Protein AF-N6SZI8-F1 (afdb_monomer_lite)

Radius of gyration: 29.73 Å; chains: 1; bounding box: 64×75×63 Å

InterPro domains:
  IPR006164 Ku70/Ku80, DNA-binding domain [PF02735] (6-134)
  IPR006164 Ku70/Ku80, DNA-binding domain [SM00559] (7-151)
  IPR016194 SPOC-like, C-terminal domain superfamily [G3DSA:2.40.290.10] (1-140)
  IPR016194 SPOC-like, C-terminal domain superfamily [SSF100939] (6-133)

Structure (mmCIF, N/CA/C/O backbone):
data_AF-N6SZI8-F1
#
_entry.id   AF-N6SZI8-F1
#
loop_
_atom_site.group_PDB
_atom_site.id
_atom_site.type_symbol
_atom_site.label_atom_id
_atom_site.label_alt_id
_atom_site.label_comp_id
_atom_site.label_asym_id
_atom_site.label_entity_id
_atom_site.label_seq_id
_atom_site.pdbx_PDB_ins_code
_atom_site.Cartn_x
_atom_site.Cartn_y
_atom_site.Cartn_z
_atom_site.occupancy
_atom_site.B_iso_or_equiv
_atom_site.auth_seq_id
_atom_site.auth_comp_id
_atom_site.auth_asym_id
_atom_site.auth_atom_id
_atom_site.pdbx_PDB_model_num
ATOM 1 N N . ALA A 1 1 ? 43.130 -35.823 0.188 1.00 40.69 1 ALA A N 1
ATOM 2 C CA . ALA A 1 1 ? 43.818 -34.523 0.211 1.00 40.69 1 ALA A CA 1
ATOM 3 C C . ALA A 1 1 ? 42.790 -33.512 -0.248 1.00 40.69 1 ALA A C 1
ATOM 5 O O . ALA A 1 1 ? 42.352 -33.612 -1.385 1.00 40.69 1 ALA A O 1
ATOM 6 N N . PHE A 1 2 ? 42.295 -32.680 0.663 1.00 48.78 2 PHE A N 1
ATOM 7 C CA . PHE A 1 2 ? 41.480 -31.533 0.281 1.00 48.78 2 PHE A CA 1
ATOM 8 C C . PHE A 1 2 ? 42.481 -30.527 -0.272 1.00 48.78 2 PHE A C 1
ATOM 10 O O . PHE A 1 2 ? 43.336 -30.057 0.473 1.00 48.78 2 PHE A O 1
ATOM 17 N N . GLU A 1 3 ? 42.506 -30.363 -1.591 1.00 54.78 3 GLU A N 1
ATOM 18 C CA . GLU A 1 3 ? 43.287 -29.293 -2.197 1.00 54.78 3 GLU A CA 1
ATOM 19 C C . GLU A 1 3 ? 42.707 -27.980 -1.677 1.00 54.78 3 GLU A C 1
ATOM 21 O O . GLU A 1 3 ? 41.507 -27.743 -1.801 1.00 54.78 3 GLU A O 1
ATOM 26 N N . ASP A 1 4 ? 43.551 -27.176 -1.032 1.00 58.38 4 ASP A N 1
ATOM 27 C CA . ASP A 1 4 ? 43.212 -25.819 -0.632 1.00 58.38 4 ASP A CA 1
ATOM 28 C C . ASP A 1 4 ? 42.814 -25.053 -1.904 1.00 58.38 4 ASP A C 1
ATOM 30 O O . ASP A 1 4 ? 43.668 -24.720 -2.733 1.00 58.38 4 ASP A O 1
ATOM 34 N N . GLU A 1 5 ? 41.510 -24.842 -2.103 1.00 66.62 5 GLU A N 1
ATOM 35 C CA . GLU A 1 5 ? 40.977 -24.043 -3.202 1.00 66.62 5 GLU A CA 1
ATOM 36 C C . GLU A 1 5 ? 41.552 -22.629 -3.082 1.00 66.62 5 GLU A C 1
ATOM 38 O O . GLU A 1 5 ? 41.170 -21.839 -2.223 1.00 66.62 5 GLU A O 1
ATOM 43 N N . GLN A 1 6 ? 42.547 -22.325 -3.914 1.00 72.50 6 GLN A N 1
ATOM 44 C CA . GLN A 1 6 ? 43.133 -20.995 -3.973 1.00 72.50 6 GLN A CA 1
ATOM 45 C C . GLN A 1 6 ? 42.134 -20.041 -4.623 1.00 72.50 6 GLN A C 1
ATOM 47 O O . GLN A 1 6 ? 41.737 -20.250 -5.774 1.00 72.50 6 GLN A O 1
ATOM 52 N N . ASP A 1 7 ? 41.792 -18.967 -3.914 1.00 76.19 7 ASP A N 1
ATOM 53 C CA . ASP A 1 7 ? 41.008 -17.861 -4.453 1.00 76.19 7 ASP A CA 1
ATOM 54 C C . ASP A 1 7 ? 41.691 -17.302 -5.713 1.00 76.19 7 ASP A C 1
ATOM 56 O O . ASP A 1 7 ? 42.761 -16.687 -5.659 1.00 76.19 7 ASP A O 1
ATOM 60 N N . LYS A 1 8 ? 41.081 -17.533 -6.881 1.00 83.25 8 LYS A N 1
ATOM 61 C CA . LYS A 1 8 ? 41.535 -16.976 -8.161 1.00 83.25 8 LYS A CA 1
ATOM 62 C C . LYS A 1 8 ? 40.822 -15.658 -8.426 1.00 83.25 8 LYS A C 1
ATOM 64 O O . LYS A 1 8 ? 39.596 -15.598 -8.425 1.00 83.25 8 LYS A O 1
ATOM 69 N N . ILE A 1 9 ? 41.595 -14.612 -8.711 1.00 83.75 9 ILE A N 1
ATOM 70 C CA . ILE A 1 9 ? 41.058 -13.322 -9.155 1.00 83.75 9 ILE A CA 1
ATOM 71 C C . ILE A 1 9 ? 40.565 -13.485 -10.597 1.00 83.75 9 ILE A C 1
ATOM 73 O O . ILE A 1 9 ? 41.354 -13.793 -11.490 1.00 83.75 9 ILE A O 1
ATOM 77 N N . ILE A 1 10 ? 39.263 -13.292 -10.805 1.00 85.69 10 ILE A N 1
ATOM 78 C CA . ILE A 1 10 ? 38.598 -13.342 -12.113 1.00 85.69 10 ILE A CA 1
ATOM 79 C C . ILE A 1 10 ? 38.351 -11.901 -12.577 1.00 85.69 10 ILE A C 1
ATOM 81 O O . ILE A 1 10 ? 37.922 -11.065 -11.779 1.00 85.69 10 ILE A O 1
ATOM 85 N N . ASP A 1 11 ? 38.629 -11.600 -13.848 1.00 87.19 11 ASP A N 1
ATOM 86 C CA . ASP A 1 11 ? 38.343 -10.285 -14.428 1.00 87.19 11 ASP A CA 1
ATOM 87 C C . ASP A 1 11 ? 36.831 -10.100 -14.634 1.00 87.19 11 ASP A C 1
ATOM 89 O O . ASP A 1 11 ? 36.107 -11.025 -14.997 1.00 87.19 11 ASP A O 1
ATOM 93 N N . SER A 1 12 ? 36.356 -8.873 -14.443 1.00 82.31 12 SER A N 1
ATOM 94 C CA . SER A 1 12 ? 34.968 -8.460 -14.658 1.00 82.31 12 SER A CA 1
ATOM 95 C C . SER A 1 12 ? 34.431 -8.819 -16.050 1.00 82.31 12 SER A C 1
ATOM 97 O O . SER A 1 12 ? 33.253 -9.144 -16.182 1.00 82.31 12 SER A O 1
ATOM 99 N N . VAL A 1 13 ? 35.285 -8.824 -17.079 1.00 85.88 13 VAL A N 1
ATOM 100 C CA . VAL A 1 13 ? 34.912 -9.158 -18.466 1.00 85.88 13 VAL A CA 1
ATOM 101 C C . VAL A 1 13 ? 34.598 -10.647 -18.642 1.00 85.88 13 VAL A C 1
ATOM 103 O O . VAL A 1 13 ? 33.773 -11.005 -19.482 1.00 85.88 13 VAL A O 1
ATOM 106 N N . ASP A 1 14 ? 35.201 -11.506 -17.819 1.00 84.88 14 ASP A N 1
ATOM 107 C CA . ASP A 1 14 ? 34.981 -12.956 -17.839 1.00 84.88 14 ASP A CA 1
ATOM 108 C C . ASP A 1 14 ? 33.775 -13.374 -16.981 1.00 84.88 14 ASP A C 1
ATOM 110 O O . ASP A 1 14 ? 33.413 -14.554 -16.921 1.00 84.88 14 ASP A O 1
ATOM 114 N N . THR A 1 15 ? 33.124 -12.414 -16.315 1.00 85.12 15 THR A N 1
ATOM 115 C CA . THR A 1 15 ? 31.924 -12.678 -15.521 1.00 85.12 15 THR A CA 1
ATOM 116 C C . THR A 1 15 ? 30.681 -12.776 -16.398 1.00 85.12 15 THR A C 1
ATOM 118 O O . THR A 1 15 ? 30.523 -12.093 -17.411 1.00 85.12 15 THR A O 1
ATOM 121 N N . VAL A 1 16 ? 29.771 -13.667 -16.006 1.00 85.81 16 VAL A N 1
ATOM 122 C CA . VAL A 1 16 ? 28.534 -13.935 -16.735 1.00 85.81 16 VAL A CA 1
ATOM 123 C C . VAL A 1 16 ? 27.349 -13.815 -15.786 1.00 85.81 16 VAL A C 1
ATOM 125 O O . VAL A 1 16 ? 27.303 -14.485 -14.756 1.00 85.81 16 VAL A O 1
ATOM 128 N N . SER A 1 17 ? 26.357 -13.014 -16.171 1.00 85.12 17 SER A N 1
ATOM 129 C CA . SER A 1 17 ? 25.104 -12.862 -15.429 1.00 85.12 17 SER A CA 1
ATOM 130 C C . SER A 1 17 ? 24.164 -14.055 -15.627 1.00 85.12 17 SER A C 1
ATOM 132 O O . SER A 1 17 ? 24.046 -14.620 -16.721 1.00 85.12 17 SER A O 1
ATOM 134 N N . GLY A 1 18 ? 23.449 -14.433 -14.570 1.00 86.94 18 GLY A N 1
ATOM 135 C CA . GLY A 1 18 ? 22.468 -15.511 -14.616 1.00 86.94 18 GLY A CA 1
ATOM 136 C C . GLY A 1 18 ? 21.576 -15.570 -13.382 1.00 86.94 18 GLY A C 1
ATOM 137 O O . GLY A 1 18 ? 21.794 -14.858 -12.405 1.00 86.94 18 GLY A O 1
ATOM 138 N N . LEU A 1 19 ? 20.559 -16.426 -13.442 1.00 87.31 19 LEU A N 1
ATOM 139 C CA . LEU A 1 19 ? 19.638 -16.702 -12.339 1.00 87.31 19 LEU A CA 1
ATOM 140 C C . LEU A 1 19 ? 19.838 -18.136 -11.853 1.00 87.31 19 LEU A C 1
ATOM 142 O O . LEU A 1 19 ? 19.983 -19.060 -12.656 1.00 87.31 19 LEU A O 1
ATOM 146 N N . ILE A 1 20 ? 19.790 -18.330 -10.536 1.00 89.50 20 ILE A N 1
ATOM 147 C CA . ILE A 1 20 ? 19.721 -19.665 -9.944 1.00 89.50 20 ILE A CA 1
ATOM 148 C C . ILE A 1 20 ? 18.251 -20.054 -9.850 1.00 89.50 20 ILE A C 1
ATOM 150 O O . ILE A 1 20 ? 17.457 -19.371 -9.207 1.00 89.50 20 ILE A O 1
ATOM 154 N N . LYS A 1 21 ? 17.885 -21.169 -10.482 1.00 87.62 21 LYS A N 1
ATOM 155 C CA . LYS A 1 21 ? 16.535 -21.725 -10.405 1.00 87.62 21 LYS A CA 1
ATOM 156 C C . LYS A 1 21 ? 16.617 -23.223 -10.137 1.00 87.62 21 LYS A C 1
ATOM 158 O O . LYS A 1 21 ? 17.230 -23.955 -10.909 1.00 87.62 21 LYS A O 1
ATOM 163 N N . HIS A 1 22 ? 16.008 -23.672 -9.038 1.00 89.00 22 HIS A N 1
ATOM 164 C CA . HIS A 1 22 ? 16.008 -25.080 -8.604 1.00 89.00 22 HIS A CA 1
ATOM 165 C C . HIS A 1 22 ? 17.413 -25.719 -8.584 1.00 89.00 22 HIS A C 1
ATOM 167 O O . HIS A 1 22 ? 17.618 -26.806 -9.117 1.00 89.00 22 HIS A O 1
ATOM 173 N N . GLY A 1 23 ? 18.403 -25.011 -8.029 1.00 89.81 23 GLY A N 1
ATOM 174 C CA . GLY A 1 23 ? 19.780 -25.509 -7.910 1.00 89.81 23 GLY A CA 1
ATOM 175 C C . GLY A 1 23 ? 20.592 -25.522 -9.211 1.00 89.81 23 GLY A C 1
ATOM 176 O O . GLY A 1 23 ? 21.726 -25.989 -9.208 1.00 89.81 23 GLY A O 1
ATOM 177 N N . LYS A 1 24 ? 20.053 -25.002 -10.322 1.00 92.69 24 LYS A N 1
ATOM 178 C CA . LYS A 1 24 ? 20.774 -24.868 -11.597 1.00 92.69 24 LYS A CA 1
ATOM 179 C C . LYS A 1 24 ? 21.014 -23.402 -11.933 1.00 92.69 24 LYS A C 1
ATOM 181 O O . LYS A 1 24 ? 20.113 -22.574 -11.792 1.00 92.69 24 LYS A O 1
ATOM 186 N N . PHE A 1 25 ? 22.219 -23.097 -12.409 1.00 90.25 25 PHE A N 1
ATOM 187 C CA . PHE A 1 25 ? 22.568 -21.774 -12.920 1.00 90.25 25 PHE A CA 1
ATOM 188 C C . PHE A 1 25 ? 22.136 -21.640 -14.383 1.00 90.25 25 PHE A C 1
ATOM 190 O O . PHE A 1 25 ? 22.530 -22.438 -15.234 1.00 90.25 25 PHE A O 1
ATOM 197 N N . ILE A 1 26 ? 21.322 -20.626 -14.673 1.00 88.56 26 ILE A N 1
ATOM 198 C CA . ILE A 1 26 ? 20.842 -20.308 -16.018 1.00 88.56 26 ILE A CA 1
ATOM 199 C C . ILE A 1 26 ? 21.481 -18.991 -16.445 1.00 88.56 26 ILE A C 1
ATOM 201 O O . ILE A 1 26 ? 21.176 -17.938 -15.884 1.00 88.56 26 ILE A O 1
ATOM 205 N N . LYS A 1 27 ? 22.349 -19.049 -17.459 1.00 87.38 27 LYS A N 1
ATOM 206 C CA . LYS A 1 27 ? 22.972 -17.869 -18.069 1.00 87.38 27 LYS A CA 1
ATOM 207 C C . LYS A 1 27 ? 21.917 -16.989 -18.742 1.00 87.38 27 LYS A C 1
ATOM 209 O O . LYS A 1 27 ? 21.078 -17.486 -19.492 1.00 87.38 27 LYS A O 1
ATOM 214 N N . ILE A 1 28 ? 22.004 -15.680 -18.522 1.00 84.38 28 ILE A N 1
ATOM 215 C CA . ILE A 1 28 ? 21.149 -14.677 -19.162 1.00 84.38 28 ILE A CA 1
ATOM 216 C C . ILE A 1 28 ? 22.041 -13.777 -20.007 1.00 84.38 28 ILE A C 1
ATOM 218 O O . ILE A 1 28 ? 22.886 -13.056 -19.496 1.00 84.38 28 ILE A O 1
ATOM 222 N N . GLU A 1 29 ? 21.862 -13.846 -21.323 1.00 76.56 29 GLU A N 1
ATOM 223 C CA . GLU A 1 29 ? 22.713 -13.141 -22.291 1.00 76.56 29 GLU A CA 1
ATOM 224 C C . GLU A 1 29 ? 22.388 -11.644 -22.421 1.00 76.56 29 GLU A C 1
ATOM 226 O O . GLU A 1 29 ? 23.152 -10.903 -23.031 1.00 76.56 29 GLU A O 1
ATOM 231 N N . SER A 1 30 ? 21.243 -11.190 -21.900 1.00 70.25 30 SER A N 1
ATOM 232 C CA . SER A 1 30 ? 20.812 -9.793 -22.012 1.00 70.25 30 SER A CA 1
ATOM 233 C C . SER A 1 30 ? 19.844 -9.395 -20.900 1.00 70.25 30 SER A C 1
ATOM 235 O O . SER A 1 30 ? 18.840 -10.084 -20.696 1.00 70.25 30 SER A O 1
ATOM 237 N N . ASP A 1 31 ? 20.060 -8.224 -20.306 1.00 65.12 31 ASP A N 1
ATOM 238 C CA . ASP A 1 31 ? 19.300 -7.696 -19.161 1.00 65.12 31 ASP A CA 1
ATOM 239 C C . ASP A 1 31 ? 17.841 -7.288 -19.472 1.00 65.12 31 ASP A C 1
ATOM 241 O O . ASP A 1 31 ? 17.098 -6.884 -18.581 1.00 65.12 31 ASP A O 1
ATOM 245 N N . GLY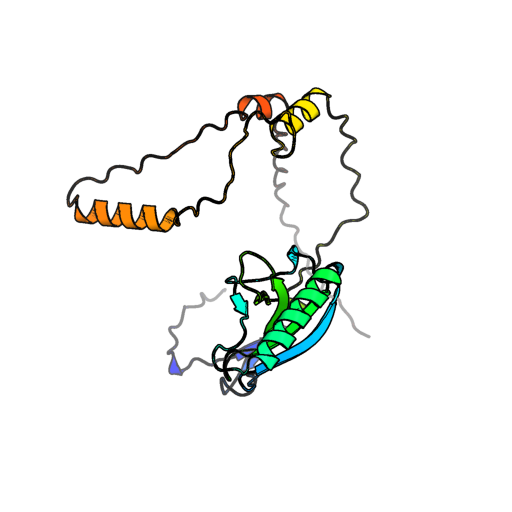 A 1 32 ? 17.391 -7.391 -20.730 1.00 61.97 32 GLY A N 1
ATOM 246 C CA . GLY A 1 32 ? 16.103 -6.835 -21.174 1.00 61.97 32 GLY A CA 1
ATOM 247 C C . GLY A 1 32 ? 14.992 -7.830 -21.527 1.00 61.97 32 GLY A C 1
ATOM 248 O O . GLY A 1 32 ? 13.835 -7.428 -21.595 1.00 61.97 32 GLY A O 1
ATOM 249 N N . ARG A 1 33 ? 15.288 -9.118 -21.767 1.00 63.91 33 ARG A N 1
ATOM 250 C CA . ARG A 1 33 ? 14.301 -10.050 -22.374 1.00 63.91 33 ARG A CA 1
ATOM 251 C C . ARG A 1 33 ? 13.151 -10.456 -21.447 1.00 63.91 33 ARG A C 1
ATOM 253 O O . ARG A 1 33 ? 12.110 -10.876 -21.938 1.00 63.91 33 ARG A O 1
ATOM 260 N N . PHE A 1 34 ? 13.332 -10.321 -20.134 1.00 67.06 34 PHE A N 1
ATOM 261 C CA . PHE A 1 34 ? 12.340 -10.709 -19.123 1.00 67.06 34 PHE A CA 1
ATOM 262 C C . PHE A 1 34 ? 11.769 -9.518 -18.346 1.00 67.06 34 PHE A C 1
ATOM 264 O O . PHE A 1 34 ? 11.014 -9.709 -17.395 1.00 67.06 34 PHE A O 1
ATOM 271 N N . LYS A 1 35 ? 12.122 -8.283 -18.725 1.00 70.31 35 LYS A N 1
ATOM 272 C CA . LYS A 1 35 ? 11.613 -7.093 -18.047 1.00 70.31 35 LYS A CA 1
ATOM 273 C C . LYS A 1 35 ? 10.160 -6.866 -18.457 1.00 70.31 35 LYS A C 1
ATOM 275 O O . LYS A 1 35 ? 9.851 -6.742 -19.641 1.00 70.31 35 LYS A O 1
ATOM 280 N N . ILE A 1 36 ? 9.266 -6.792 -17.476 1.00 70.06 36 ILE A N 1
ATOM 281 C CA . ILE A 1 36 ? 7.875 -6.408 -17.710 1.00 70.06 36 ILE A CA 1
ATOM 282 C C . ILE A 1 36 ? 7.866 -4.898 -17.958 1.00 70.06 36 ILE A C 1
ATOM 284 O O . ILE A 1 36 ? 7.987 -4.108 -17.028 1.00 70.06 36 ILE A O 1
ATOM 288 N N . VAL A 1 37 ? 7.754 -4.504 -19.225 1.00 70.06 37 VAL A N 1
ATOM 289 C CA . VAL A 1 37 ? 7.662 -3.101 -19.648 1.00 70.06 37 VAL A CA 1
ATOM 290 C C . VAL A 1 37 ? 6.206 -2.800 -19.980 1.00 70.06 37 VAL A C 1
ATOM 292 O O . VAL A 1 37 ? 5.551 -3.548 -20.706 1.00 70.06 37 VAL A O 1
ATOM 295 N N . GLY A 1 38 ? 5.681 -1.699 -19.452 1.00 72.25 38 GLY A N 1
ATOM 296 C CA . GLY A 1 38 ? 4.336 -1.226 -19.769 1.00 72.25 38 GLY A CA 1
ATOM 297 C C . GLY A 1 38 ? 4.290 0.295 -19.758 1.00 72.25 38 GLY A C 1
ATOM 298 O O . GLY A 1 38 ? 5.051 0.897 -19.014 1.00 72.25 38 GLY A O 1
ATOM 299 N N . PRO A 1 39 ? 3.436 0.950 -20.561 1.00 83.94 39 PRO A N 1
ATOM 300 C CA . PRO A 1 39 ? 3.359 2.408 -20.569 1.00 83.94 39 PRO A CA 1
ATOM 301 C C . PRO A 1 39 ? 2.989 2.948 -19.182 1.00 83.94 39 PRO A C 1
ATOM 303 O O . PRO A 1 39 ? 2.303 2.275 -18.409 1.00 83.94 39 PRO A O 1
ATOM 306 N N . ARG A 1 40 ? 3.401 4.189 -18.884 1.00 89.31 40 ARG A N 1
ATOM 307 C CA . ARG A 1 40 ? 2.936 4.907 -17.689 1.00 89.31 40 ARG A CA 1
ATOM 308 C C . ARG A 1 40 ? 1.410 4.908 -17.688 1.00 89.31 40 ARG A C 1
ATOM 310 O O . ARG A 1 40 ? 0.787 5.404 -18.624 1.00 89.31 40 ARG A O 1
ATOM 317 N N . SER A 1 41 ? 0.816 4.348 -16.643 1.00 89.94 41 SER A N 1
ATOM 318 C CA . SER A 1 41 ? -0.628 4.150 -16.575 1.00 89.94 41 SER A CA 1
ATOM 319 C C . SER A 1 41 ? -1.123 4.222 -15.143 1.00 89.94 41 SER A C 1
ATOM 321 O O . SER A 1 41 ? -0.458 3.737 -14.225 1.00 89.94 41 SER A O 1
ATOM 323 N N . PHE A 1 42 ? -2.323 4.762 -14.974 1.00 92.00 42 PHE A N 1
ATOM 324 C CA . PHE A 1 42 ? -3.058 4.732 -13.721 1.00 92.00 42 PHE A CA 1
ATOM 325 C C . PHE A 1 42 ? -4.471 4.230 -14.014 1.00 92.00 42 PHE A C 1
ATOM 327 O O . PHE A 1 42 ? -5.306 4.974 -14.518 1.00 92.00 42 PHE A O 1
ATOM 334 N N . GLN A 1 43 ? -4.700 2.936 -13.799 1.00 93.56 43 GLN A N 1
ATOM 335 C CA . GLN A 1 43 ? -5.922 2.259 -14.224 1.00 93.56 43 GLN A CA 1
ATOM 336 C C . GLN A 1 43 ? -6.697 1.742 -13.018 1.00 93.56 43 GLN A C 1
ATOM 338 O O . GLN A 1 43 ? -6.150 1.003 -12.205 1.00 93.56 43 GLN A O 1
ATOM 343 N N . VAL A 1 44 ? -7.985 2.070 -12.942 1.00 95.25 44 VAL A N 1
ATOM 344 C CA . VAL A 1 44 ? -8.909 1.459 -11.983 1.00 95.25 44 VAL A CA 1
ATOM 345 C C . VAL A 1 44 ? -9.239 0.038 -12.438 1.00 95.25 44 VAL A C 1
ATOM 347 O O . VAL A 1 44 ? -9.647 -0.170 -13.579 1.00 95.25 44 VAL A O 1
ATOM 350 N N . LEU A 1 45 ? -9.042 -0.935 -11.552 1.00 95.56 45 LEU A N 1
ATOM 351 C CA . LEU A 1 45 ? -9.372 -2.342 -11.788 1.00 95.56 45 LEU A CA 1
ATOM 352 C C . LEU A 1 45 ? -10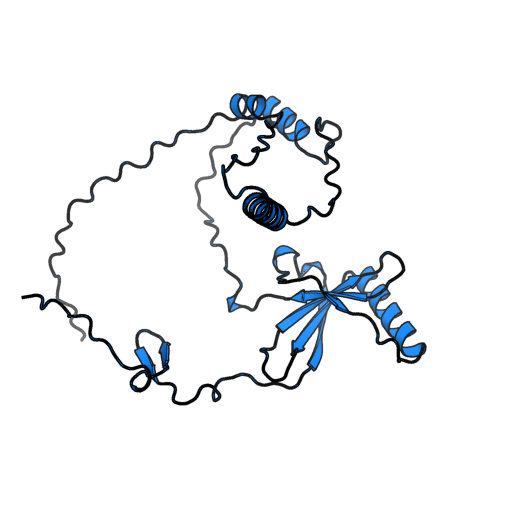.755 -2.691 -11.247 1.00 95.56 45 LEU A C 1
ATOM 354 O O . LEU A 1 45 ? -11.473 -3.478 -11.854 1.00 95.56 45 LEU A O 1
ATOM 358 N N . GLY A 1 46 ? -11.128 -2.110 -10.108 1.00 96.25 46 GLY A N 1
ATOM 359 C CA . GLY A 1 46 ? -12.418 -2.366 -9.488 1.00 96.25 46 GLY A CA 1
ATOM 360 C C . GLY A 1 46 ? -12.578 -1.678 -8.142 1.00 96.25 46 GLY A C 1
ATOM 361 O O . GLY A 1 46 ? -11.685 -0.975 -7.672 1.00 96.25 46 GLY A O 1
ATOM 362 N N . PHE A 1 47 ? -13.732 -1.915 -7.528 1.00 96.44 47 PHE A N 1
ATOM 363 C CA . PHE A 1 47 ? -14.104 -1.396 -6.217 1.00 96.44 47 PHE A CA 1
ATOM 364 C C . PHE A 1 47 ? -14.249 -2.557 -5.239 1.00 96.44 47 PHE A C 1
ATOM 366 O O . PHE A 1 47 ? -14.718 -3.635 -5.605 1.00 96.44 47 PHE A O 1
ATOM 373 N N . THR A 1 48 ? -13.853 -2.343 -3.992 1.00 96.38 48 THR A N 1
ATOM 374 C CA . THR A 1 48 ? -13.954 -3.342 -2.926 1.00 96.38 48 THR A CA 1
ATOM 375 C C . THR A 1 48 ? -14.403 -2.684 -1.630 1.00 96.38 48 THR A C 1
ATOM 377 O O . THR A 1 48 ? -14.261 -1.478 -1.462 1.00 96.38 48 THR A O 1
ATOM 380 N N . LYS A 1 49 ? -14.948 -3.460 -0.694 1.00 96.25 49 LYS A N 1
ATOM 381 C CA . LYS A 1 49 ? -15.280 -2.950 0.643 1.00 96.25 49 LYS A CA 1
ATOM 382 C C . LYS A 1 49 ? -14.001 -2.749 1.451 1.00 96.25 49 LYS A C 1
ATOM 384 O O . LYS A 1 49 ? -13.082 -3.557 1.338 1.00 96.25 49 LYS A O 1
ATOM 389 N N . ALA A 1 50 ? -13.985 -1.752 2.331 1.00 93.25 50 ALA A N 1
ATOM 390 C CA . ALA A 1 50 ? -12.859 -1.471 3.223 1.00 93.25 50 ALA A CA 1
ATOM 391 C C . ALA A 1 50 ? -12.435 -2.695 4.059 1.00 93.25 50 ALA A C 1
ATOM 393 O O . ALA A 1 50 ? -11.252 -2.920 4.272 1.00 93.25 50 ALA A O 1
ATOM 394 N N . VAL A 1 51 ? -13.391 -3.546 4.453 1.00 94.19 51 VAL A N 1
ATOM 395 C CA . VAL A 1 51 ? -13.142 -4.781 5.226 1.00 94.19 51 VAL A CA 1
ATOM 396 C C . VAL A 1 51 ? -12.236 -5.777 4.485 1.00 94.19 51 VAL A C 1
ATOM 398 O O . VAL A 1 51 ? -11.520 -6.542 5.120 1.00 94.19 51 VAL A O 1
ATOM 401 N N . ASN A 1 52 ? -12.231 -5.757 3.149 1.00 92.88 52 ASN A N 1
ATOM 402 C CA . ASN A 1 52 ? -11.405 -6.657 2.340 1.00 92.88 52 ASN A CA 1
ATOM 403 C C . ASN A 1 52 ? -9.949 -6.179 2.214 1.00 92.88 52 ASN A C 1
ATOM 405 O O . ASN A 1 52 ? -9.117 -6.907 1.681 1.00 92.88 52 ASN A O 1
ATOM 409 N N . VAL A 1 53 ? -9.652 -4.950 2.646 1.00 92.38 53 VAL A N 1
ATOM 410 C CA . VAL A 1 53 ? -8.315 -4.352 2.607 1.00 92.38 53 VAL A CA 1
ATOM 411 C C . VAL A 1 53 ? -7.967 -3.888 4.022 1.00 92.38 53 VAL A C 1
ATOM 413 O O . VAL A 1 53 ? -8.097 -2.703 4.340 1.00 92.38 53 VAL A O 1
ATOM 416 N N . PRO A 1 54 ? -7.587 -4.823 4.905 1.00 89.12 54 PRO A N 1
ATOM 417 C CA . PRO A 1 54 ? -7.168 -4.482 6.251 1.00 89.12 54 PRO A CA 1
ATOM 418 C C . PRO A 1 54 ? -5.898 -3.628 6.236 1.00 89.12 54 PRO A C 1
ATOM 420 O O . PRO A 1 54 ? -5.049 -3.757 5.354 1.00 89.12 54 PRO A O 1
ATOM 423 N N . GLU A 1 55 ? -5.748 -2.780 7.252 1.00 87.69 55 GLU A N 1
ATOM 424 C CA . GLU A 1 55 ? -4.638 -1.826 7.354 1.00 87.69 55 GLU A CA 1
ATOM 425 C C . GLU A 1 55 ? -3.263 -2.508 7.344 1.00 87.69 55 GLU A C 1
ATOM 427 O O . GLU A 1 55 ? -2.332 -2.004 6.726 1.00 87.69 55 GLU A O 1
ATOM 432 N N . TYR A 1 56 ? -3.152 -3.710 7.919 1.00 86.81 56 TYR A N 1
ATOM 433 C CA . TYR A 1 56 ? -1.907 -4.484 7.925 1.00 86.81 56 TYR A CA 1
ATOM 434 C C . TYR A 1 56 ? -1.466 -4.990 6.537 1.00 86.81 56 TYR A C 1
ATOM 436 O O . TYR A 1 56 ? -0.325 -5.417 6.386 1.00 86.81 56 TYR A O 1
ATOM 444 N N . PHE A 1 57 ? -2.335 -4.952 5.519 1.00 88.12 57 PHE A N 1
ATOM 445 C CA . PHE A 1 57 ? -1.949 -5.212 4.126 1.00 88.12 57 PHE A CA 1
ATOM 446 C C . PHE A 1 57 ? -1.496 -3.956 3.386 1.00 88.12 57 PHE A C 1
ATOM 448 O O . PHE A 1 57 ? -1.004 -4.062 2.267 1.00 88.12 57 PHE A O 1
ATOM 455 N N . LEU A 1 58 ? -1.655 -2.763 3.952 1.00 88.81 58 LEU A N 1
ATOM 456 C CA . LEU A 1 58 ? -1.218 -1.545 3.288 1.00 88.81 58 LEU A CA 1
ATOM 457 C C . LEU A 1 58 ? 0.304 -1.439 3.392 1.00 88.81 58 LEU A C 1
ATOM 459 O O . LEU A 1 58 ? 0.865 -1.177 4.452 1.00 88.81 58 LEU A O 1
ATOM 463 N N . GLN A 1 59 ? 0.977 -1.639 2.265 1.00 84.31 59 GLN A N 1
ATOM 464 C CA . GLN A 1 59 ? 2.407 -1.415 2.132 1.00 84.31 59 GLN A CA 1
ATOM 465 C C . GLN A 1 59 ? 2.634 0.007 1.636 1.00 84.31 59 GLN A C 1
ATOM 467 O O . GLN A 1 59 ? 1.953 0.477 0.721 1.00 84.31 59 GLN A O 1
ATOM 472 N N . SER A 1 60 ? 3.609 0.714 2.201 1.00 71.62 60 SER A N 1
ATOM 473 C CA . SER A 1 60 ? 4.059 1.941 1.566 1.00 71.62 60 SER A CA 1
ATOM 474 C C . SER A 1 60 ? 5.454 2.376 1.981 1.00 71.62 60 SER A C 1
ATOM 476 O O . SER A 1 60 ? 5.743 2.496 3.167 1.00 71.62 60 SER A O 1
ATOM 478 N N . ASP A 1 61 ? 6.271 2.725 0.986 1.00 71.12 61 ASP A N 1
ATOM 479 C CA . ASP A 1 61 ? 7.520 3.472 1.180 1.00 71.12 61 ASP A CA 1
ATOM 480 C C . ASP A 1 61 ? 7.249 4.975 1.433 1.00 71.12 61 ASP A C 1
ATOM 482 O O . ASP A 1 61 ? 8.163 5.741 1.734 1.00 71.12 61 ASP A O 1
ATOM 486 N N . GLY A 1 62 ? 5.992 5.425 1.290 1.00 71.75 62 GLY A N 1
ATOM 487 C CA . GLY A 1 62 ? 5.569 6.803 1.553 1.00 71.75 62 GLY A CA 1
ATOM 488 C C . GLY A 1 62 ? 4.085 7.059 1.270 1.00 71.75 62 GLY A C 1
ATOM 489 O O . GLY A 1 62 ? 3.483 6.441 0.401 1.00 71.75 62 GLY A O 1
ATOM 490 N N . SER A 1 63 ? 3.455 7.988 1.983 1.00 72.69 63 SER A N 1
ATOM 491 C CA . SER A 1 63 ? 2.031 8.290 1.762 1.00 72.69 63 SER A CA 1
ATOM 492 C C . SER A 1 63 ? 1.849 9.243 0.581 1.00 72.69 63 SER A C 1
ATOM 494 O O . SER A 1 63 ? 2.363 10.361 0.603 1.00 72.69 63 SER A O 1
ATOM 496 N N . TYR A 1 64 ? 1.120 8.813 -0.452 1.00 87.88 64 TYR A N 1
ATOM 497 C CA . TYR A 1 64 ? 0.806 9.649 -1.614 1.00 87.88 64 TYR A CA 1
ATOM 498 C C . TYR A 1 64 ? -0.652 10.084 -1.588 1.00 87.88 64 TYR A C 1
ATOM 500 O O . TYR A 1 64 ? -1.538 9.292 -1.275 1.00 87.88 64 TYR A O 1
ATOM 508 N N . LEU A 1 65 ? -0.896 11.324 -1.999 1.00 90.00 65 LEU A N 1
ATOM 509 C CA . LEU A 1 65 ? -2.235 11.867 -2.159 1.00 90.00 65 LEU A CA 1
ATOM 510 C C . LEU A 1 65 ? -2.538 12.058 -3.645 1.00 90.00 65 LEU A C 1
ATOM 512 O O . LEU A 1 65 ? -1.779 12.710 -4.363 1.00 90.00 65 LEU A O 1
ATOM 516 N N . VAL A 1 66 ? -3.636 11.468 -4.108 1.00 90.94 66 VAL A N 1
ATOM 517 C CA . VAL A 1 66 ? -4.135 11.613 -5.476 1.00 90.94 66 VAL A CA 1
ATOM 518 C C . VAL A 1 66 ? -5.189 12.707 -5.485 1.00 90.94 66 VAL A C 1
ATOM 520 O O . VAL A 1 66 ? -6.225 12.593 -4.828 1.00 90.94 66 VAL A O 1
ATOM 523 N N . LEU A 1 67 ? -4.897 13.759 -6.242 1.00 90.81 67 LEU A N 1
ATOM 524 C CA . LEU A 1 67 ? -5.717 14.955 -6.376 1.00 90.81 67 LEU A CA 1
ATOM 525 C C . LEU A 1 67 ? -6.176 15.116 -7.826 1.00 90.81 67 LEU A C 1
ATOM 527 O O . LEU A 1 67 ? -5.501 14.617 -8.734 1.00 90.81 67 LEU A O 1
ATOM 531 N N . PRO A 1 68 ? -7.312 15.794 -8.055 1.00 88.62 68 PRO A N 1
ATOM 532 C CA . PRO A 1 68 ? -7.716 16.141 -9.402 1.00 88.62 68 PRO A CA 1
ATOM 533 C C . PRO A 1 68 ? -6.719 17.140 -9.993 1.00 88.62 68 PRO A C 1
ATOM 535 O O . PRO A 1 68 ? -6.118 17.946 -9.282 1.00 88.62 68 PRO A O 1
ATOM 538 N N . ASP A 1 69 ? -6.543 17.071 -11.306 1.00 86.50 69 ASP A N 1
ATOM 539 C CA . ASP A 1 69 ? -5.686 18.001 -12.028 1.00 86.50 69 ASP A CA 1
ATOM 540 C C . ASP A 1 69 ? -6.314 19.406 -12.043 1.00 86.50 69 ASP A C 1
ATOM 542 O O . ASP A 1 69 ? -7.509 19.567 -12.304 1.00 86.50 69 ASP A O 1
ATOM 546 N N . CYS A 1 70 ? -5.501 20.419 -11.738 1.00 80.00 70 CYS A N 1
ATOM 547 C CA . CYS A 1 70 ? -5.925 21.811 -11.588 1.00 80.00 70 CYS A CA 1
ATOM 548 C C . CYS A 1 70 ? -6.422 22.429 -12.903 1.00 80.00 70 CYS A C 1
ATOM 550 O O . CYS A 1 70 ? -7.129 23.432 -12.873 1.00 80.00 70 CYS A O 1
ATOM 552 N N . GLU A 1 71 ? -6.044 21.856 -14.047 1.00 85.62 71 GLU A N 1
ATOM 553 C CA . GLU A 1 71 ? -6.400 22.364 -15.377 1.00 85.62 71 GLU A CA 1
ATOM 554 C C . GLU A 1 71 ? -7.751 21.830 -15.892 1.00 85.62 71 GLU A C 1
ATOM 556 O O . GLU A 1 71 ? -8.198 22.201 -16.979 1.00 85.62 71 GLU A O 1
ATOM 561 N N . GLN A 1 72 ? -8.420 20.957 -15.132 1.00 84.25 72 GLN A N 1
ATOM 562 C CA . GLN A 1 72 ? -9.658 20.315 -15.572 1.00 84.25 72 GLN A CA 1
ATOM 563 C C . GLN A 1 72 ? -10.894 21.215 -15.398 1.00 84.25 72 GLN A C 1
ATOM 565 O O . GLN A 1 72 ? -10.972 21.998 -14.449 1.00 84.25 72 GLN A O 1
ATOM 570 N N . PRO A 1 73 ? -11.912 21.072 -16.270 1.00 87.00 73 PRO A N 1
ATOM 571 C CA . PRO A 1 73 ? -13.190 21.760 -16.111 1.00 87.00 73 PRO A CA 1
ATOM 572 C C . PRO A 1 73 ? -13.863 21.461 -14.762 1.00 87.00 73 PRO A C 1
ATOM 574 O O . PRO A 1 73 ? -13.787 20.342 -14.252 1.00 87.00 73 PRO A O 1
ATOM 577 N N . GLU A 1 74 ? -14.623 22.425 -14.231 1.00 85.69 74 GLU A N 1
ATOM 578 C CA . GLU A 1 74 ? -15.348 22.282 -12.955 1.00 85.69 74 GLU A CA 1
ATOM 579 C C . GLU A 1 74 ? -16.264 21.050 -12.890 1.00 85.69 74 GLU A C 1
ATOM 581 O O . GLU A 1 74 ? -16.504 20.499 -11.816 1.00 85.69 74 GLU A O 1
ATOM 586 N N . GLU A 1 75 ? -16.789 20.601 -14.028 1.00 87.69 75 GLU A N 1
ATOM 587 C CA . GLU A 1 75 ? -17.642 19.413 -14.115 1.00 87.69 75 GLU A CA 1
ATOM 588 C C . GLU A 1 75 ? -16.903 18.136 -13.689 1.00 87.69 75 GLU A C 1
ATOM 590 O O . GLU A 1 75 ? -17.463 17.315 -12.958 1.00 87.69 75 GLU A O 1
ATOM 595 N N . TYR A 1 76 ? -15.625 18.002 -14.056 1.00 86.56 76 TYR A N 1
ATOM 596 C CA . TYR A 1 76 ? -14.788 16.878 -13.632 1.00 86.56 76 TYR A CA 1
ATOM 597 C C . TYR A 1 76 ? -14.511 16.923 -12.133 1.00 86.56 76 TYR A C 1
ATOM 599 O O . TYR A 1 76 ? -14.561 15.889 -11.469 1.00 86.56 76 TYR A O 1
ATOM 607 N N . LEU A 1 77 ? -14.279 18.118 -11.583 1.00 88.06 77 LEU A N 1
ATOM 608 C CA . LEU A 1 77 ? -14.092 18.307 -10.144 1.00 88.06 77 LEU A CA 1
ATOM 609 C C . LEU A 1 77 ? -15.343 17.900 -9.359 1.00 88.06 77 LEU A C 1
ATOM 611 O O . LEU A 1 77 ? -15.236 17.223 -8.338 1.00 88.06 77 LEU A O 1
ATOM 615 N N . LYS A 1 78 ? -16.537 18.256 -9.848 1.00 89.06 78 LYS A N 1
ATOM 616 C CA . LYS A 1 78 ? -17.809 17.840 -9.234 1.00 89.06 78 LYS A CA 1
ATOM 617 C C . LYS A 1 78 ? -17.967 16.323 -9.244 1.00 89.06 78 LYS A C 1
ATOM 619 O O . LYS A 1 78 ? -18.301 15.754 -8.210 1.00 89.06 78 LYS A O 1
ATOM 624 N N . PHE A 1 79 ? -17.684 15.673 -10.373 1.00 90.69 79 PHE A N 1
ATOM 625 C CA . PHE A 1 79 ? -17.750 14.214 -10.476 1.00 90.69 79 PHE A CA 1
ATOM 626 C C . PHE A 1 79 ? -16.741 13.522 -9.550 1.00 90.69 79 PHE A C 1
ATOM 628 O O . PHE A 1 79 ? -17.093 12.584 -8.840 1.00 90.69 79 PHE A O 1
ATOM 635 N N . PHE A 1 80 ? -15.499 14.007 -9.516 1.00 91.00 80 PHE A N 1
ATOM 636 C CA . PHE A 1 80 ? -14.448 13.469 -8.655 1.00 91.00 80 PHE A CA 1
ATOM 637 C C . PHE A 1 80 ? -14.808 13.587 -7.167 1.00 91.00 80 PHE A C 1
ATOM 639 O O . PHE A 1 80 ? -14.669 12.625 -6.416 1.00 91.00 80 PHE A O 1
ATOM 646 N N . ASN A 1 81 ? -15.339 14.740 -6.753 1.00 90.44 81 ASN A N 1
ATOM 647 C CA . ASN A 1 81 ? -15.777 14.959 -5.376 1.00 90.44 81 ASN A CA 1
ATOM 648 C C . ASN A 1 81 ? -16.978 14.082 -5.002 1.00 90.44 81 ASN A C 1
ATOM 650 O O . ASN A 1 81 ? -16.977 13.506 -3.918 1.00 90.44 81 ASN A O 1
ATOM 654 N N . ALA A 1 82 ? -17.959 13.942 -5.898 1.00 92.19 82 ALA A N 1
ATOM 655 C CA . ALA A 1 82 ? -19.109 13.066 -5.682 1.00 92.19 82 ALA A CA 1
ATOM 656 C C . ALA A 1 82 ? -18.685 11.593 -5.550 1.00 92.19 82 ALA A C 1
ATOM 658 O O . ALA A 1 82 ? -19.195 10.874 -4.697 1.00 92.19 82 ALA A O 1
ATOM 659 N N . LEU A 1 83 ? -17.703 11.151 -6.345 1.00 93.12 83 LEU A N 1
ATOM 660 C CA . LEU A 1 83 ? -17.141 9.805 -6.234 1.00 93.12 83 LEU A CA 1
ATOM 661 C C . LEU A 1 83 ? -16.479 9.572 -4.867 1.00 93.12 83 LEU A C 1
ATOM 663 O O . LEU A 1 83 ? -16.644 8.504 -4.286 1.00 93.12 83 LEU A O 1
ATOM 667 N N . ILE A 1 84 ? -15.729 10.550 -4.351 1.00 93.81 84 ILE A N 1
ATOM 668 C CA . ILE A 1 84 ? -15.093 10.446 -3.028 1.00 93.81 84 ILE A CA 1
ATOM 669 C C . ILE A 1 84 ? -16.140 10.355 -1.920 1.00 93.81 84 ILE A C 1
ATOM 671 O O . ILE A 1 84 ? -15.990 9.532 -1.019 1.00 93.81 84 ILE A O 1
ATOM 675 N N . GLU A 1 85 ? -17.185 11.181 -1.987 1.00 93.00 85 GLU A N 1
ATOM 676 C CA . GLU A 1 85 ? -18.281 11.171 -1.014 1.00 93.00 85 GLU A CA 1
ATOM 677 C C . GLU A 1 85 ? -18.986 9.812 -0.990 1.00 93.00 85 GLU A C 1
ATOM 679 O O . GLU A 1 85 ? -19.068 9.188 0.067 1.00 93.00 85 GLU A O 1
ATOM 684 N N . GLU A 1 86 ? -19.377 9.296 -2.156 1.00 94.25 86 GLU A N 1
ATOM 685 C CA . GLU A 1 86 ? -20.050 7.999 -2.269 1.00 94.25 86 GLU A CA 1
ATOM 686 C C . GLU A 1 86 ? -19.179 6.846 -1.740 1.00 94.25 86 GLU A C 1
ATOM 688 O O . GLU A 1 86 ? -19.654 5.948 -1.040 1.00 94.25 86 GLU A O 1
ATOM 693 N N . LEU A 1 87 ? -17.876 6.855 -2.034 1.00 94.62 87 LEU A N 1
ATOM 694 C CA . LEU A 1 87 ? -16.948 5.827 -1.550 1.00 94.62 87 LEU A CA 1
ATOM 695 C C . LEU A 1 87 ? -16.713 5.912 -0.038 1.00 94.62 87 LEU A C 1
ATOM 697 O O . LEU A 1 87 ? -16.585 4.876 0.622 1.00 94.62 87 LEU A O 1
ATOM 701 N N . ALA A 1 88 ? -16.682 7.124 0.518 1.00 93.06 88 ALA A N 1
ATOM 702 C CA . ALA A 1 88 ? -16.572 7.334 1.956 1.00 93.06 88 ALA A CA 1
ATOM 703 C C . ALA A 1 88 ? -17.831 6.842 2.691 1.00 93.06 88 ALA A C 1
ATOM 705 O O . ALA A 1 88 ? -17.716 6.131 3.692 1.00 93.06 88 ALA A O 1
ATOM 706 N N . GLU A 1 89 ? -19.024 7.150 2.174 1.00 93.62 89 GLU A N 1
ATOM 707 C CA . GLU A 1 89 ? -20.302 6.715 2.753 1.00 93.62 89 GLU A CA 1
ATOM 708 C C . GLU A 1 89 ? -20.488 5.195 2.668 1.00 93.62 89 GLU A C 1
ATOM 710 O O . GLU A 1 89 ? -20.847 4.542 3.652 1.00 93.62 89 GLU A O 1
ATOM 715 N N . SER A 1 90 ? -20.172 4.605 1.513 1.00 93.69 90 SER A N 1
ATOM 716 C CA . SER A 1 90 ? -20.287 3.160 1.276 1.00 93.69 90 SER A CA 1
ATOM 717 C C . SER A 1 90 ? -19.160 2.327 1.903 1.00 93.69 90 SER A C 1
ATOM 719 O O . SER A 1 90 ? -19.211 1.093 1.855 1.00 93.69 90 SER A O 1
ATOM 721 N N . LYS A 1 91 ? -18.156 2.971 2.520 1.00 93.62 91 LYS A N 1
ATOM 722 C CA . LYS A 1 91 ? -16.942 2.335 3.065 1.00 93.62 91 LYS A CA 1
ATOM 723 C C . LYS A 1 91 ? -16.274 1.427 2.030 1.00 93.62 91 LYS A C 1
ATOM 725 O O . LYS A 1 91 ? -15.974 0.258 2.303 1.00 93.62 91 LYS A O 1
ATOM 730 N N . ALA A 1 92 ? -16.078 1.957 0.828 1.00 95.69 92 ALA A N 1
ATOM 731 C CA . ALA A 1 92 ? -15.492 1.249 -0.299 1.00 95.69 92 ALA A CA 1
ATOM 732 C C . ALA A 1 92 ? -14.191 1.913 -0.762 1.00 95.69 92 ALA A C 1
ATOM 734 O O . ALA A 1 92 ? -14.042 3.132 -0.735 1.00 95.69 92 ALA A O 1
ATOM 735 N N . TYR A 1 93 ? -13.247 1.091 -1.207 1.00 95.69 93 TYR A N 1
ATOM 736 C CA . TYR A 1 93 ? -11.956 1.498 -1.751 1.00 95.69 93 TYR A CA 1
ATOM 737 C C . TYR A 1 93 ? -11.869 1.134 -3.227 1.00 95.69 93 TYR A C 1
ATOM 739 O O . TYR A 1 93 ? -12.520 0.195 -3.697 1.00 95.69 93 TYR A O 1
ATOM 747 N N . ILE A 1 94 ? -11.019 1.850 -3.958 1.00 96.50 94 ILE A N 1
ATOM 748 C CA . ILE A 1 94 ? -10.716 1.532 -5.355 1.00 96.50 94 ILE A CA 1
ATOM 749 C C . ILE A 1 94 ? -9.412 0.748 -5.406 1.00 96.50 94 ILE A C 1
ATOM 751 O O . ILE A 1 94 ? -8.415 1.158 -4.819 1.00 96.50 94 ILE A O 1
ATOM 755 N N . ILE A 1 95 ? -9.396 -0.350 -6.151 1.00 96.38 95 ILE A N 1
ATOM 756 C CA . ILE A 1 95 ? -8.168 -1.062 -6.488 1.00 96.38 95 ILE A CA 1
ATOM 757 C C . ILE A 1 95 ? -7.677 -0.552 -7.836 1.00 96.38 95 ILE A C 1
ATOM 759 O O . ILE A 1 95 ? -8.393 -0.614 -8.839 1.00 96.38 95 ILE A O 1
ATOM 763 N N . ALA A 1 96 ? -6.447 -0.051 -7.865 1.00 95.06 96 ALA A N 1
ATOM 764 C CA . ALA A 1 96 ? -5.823 0.522 -9.044 1.00 95.06 96 ALA A CA 1
ATOM 765 C C . ALA A 1 96 ? -4.497 -0.169 -9.381 1.00 95.06 96 ALA A C 1
ATOM 767 O O . ALA A 1 96 ? -3.747 -0.605 -8.508 1.00 95.06 96 ALA A O 1
ATOM 768 N N . ARG A 1 97 ? -4.189 -0.226 -10.676 1.00 93.19 97 ARG A N 1
ATOM 769 C CA . ARG A 1 97 ? -2.880 -0.582 -11.217 1.00 93.19 97 ARG A CA 1
ATOM 770 C C . ARG A 1 97 ? -2.138 0.695 -11.585 1.00 93.19 97 ARG A C 1
ATOM 772 O O . ARG A 1 97 ? -2.562 1.436 -12.475 1.00 93.19 97 ARG A O 1
ATOM 779 N N . ARG A 1 98 ? -1.002 0.923 -10.935 1.00 90.75 98 ARG A N 1
ATOM 780 C CA . ARG A 1 98 ? -0.107 2.053 -11.184 1.00 90.75 98 ARG A CA 1
ATOM 781 C C . ARG A 1 98 ? 1.174 1.566 -11.852 1.00 90.75 98 ARG A C 1
ATOM 783 O O . ARG A 1 98 ? 1.848 0.680 -11.344 1.00 90.75 98 ARG A O 1
ATOM 790 N N . VAL A 1 99 ? 1.545 2.196 -12.958 1.00 90.50 99 VAL A N 1
ATOM 791 C CA . VAL A 1 99 ? 2.863 2.079 -13.595 1.00 90.50 99 VAL A CA 1
ATOM 792 C C . VAL A 1 99 ? 3.443 3.483 -13.631 1.00 90.50 99 VAL A C 1
ATOM 794 O O . VAL A 1 99 ? 2.900 4.350 -14.314 1.00 90.50 99 VAL A O 1
ATOM 797 N N . TYR A 1 100 ? 4.491 3.737 -12.843 1.00 85.25 100 TYR A N 1
ATOM 798 C CA . TYR A 1 100 ? 5.047 5.088 -12.707 1.00 85.25 100 TYR A CA 1
ATOM 799 C C . TYR A 1 100 ? 5.754 5.548 -13.985 1.00 85.25 100 TYR A C 1
ATOM 801 O O . TYR A 1 100 ? 5.431 6.611 -14.504 1.00 85.25 100 TYR A O 1
ATOM 809 N N . ASN A 1 101 ? 6.652 4.716 -14.514 1.00 84.56 101 ASN A N 1
ATOM 810 C CA . ASN A 1 101 ? 7.375 4.918 -15.768 1.00 84.56 101 ASN A CA 1
ATOM 811 C C . ASN A 1 101 ? 7.424 3.608 -16.556 1.00 84.56 101 ASN A C 1
ATOM 813 O O . ASN A 1 101 ? 7.200 2.544 -15.981 1.00 84.56 101 ASN A O 1
ATOM 817 N N . ALA A 1 102 ? 7.770 3.691 -17.846 1.00 78.94 102 ALA A N 1
ATOM 818 C CA . ALA A 1 102 ? 7.838 2.526 -18.731 1.00 78.94 102 ALA A CA 1
ATOM 819 C C . ALA A 1 102 ? 8.745 1.405 -18.197 1.00 78.94 102 ALA A C 1
ATOM 821 O O . ALA A 1 102 ? 8.458 0.221 -18.350 1.00 78.94 102 ALA A O 1
ATOM 822 N N . ASP A 1 103 ? 9.813 1.809 -17.514 1.00 79.19 103 ASP A N 1
ATOM 823 C CA . ASP A 1 103 ? 10.827 0.937 -16.936 1.00 79.19 103 ASP A CA 1
ATOM 824 C C . ASP A 1 103 ? 10.509 0.413 -15.535 1.00 79.19 103 ASP A C 1
ATOM 826 O O . ASP A 1 103 ? 11.300 -0.360 -14.989 1.00 79.19 103 ASP A O 1
ATOM 830 N N . CYS A 1 104 ? 9.399 0.847 -14.938 1.00 81.88 104 CYS A N 1
ATOM 831 C CA . CYS A 1 104 ? 8.996 0.428 -13.605 1.00 81.88 104 CYS A CA 1
ATOM 832 C C . CYS A 1 104 ? 8.033 -0.752 -13.682 1.00 81.88 104 CYS A C 1
ATOM 834 O O . CYS A 1 104 ? 7.091 -0.754 -14.476 1.00 81.88 104 CYS A O 1
ATOM 836 N N . ASN A 1 105 ? 8.202 -1.699 -12.761 1.00 8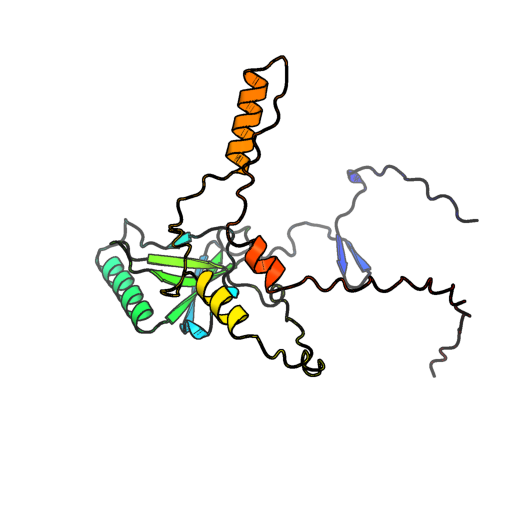4.69 105 ASN A N 1
ATOM 837 C CA . ASN A 1 105 ? 7.205 -2.737 -12.558 1.00 84.69 105 ASN A CA 1
ATOM 838 C C . ASN A 1 105 ? 5.861 -2.101 -12.157 1.00 84.69 105 ASN A C 1
ATOM 840 O O . ASN A 1 105 ? 5.847 -1.102 -11.421 1.00 84.69 105 ASN A O 1
ATOM 844 N N . PRO A 1 106 ? 4.729 -2.659 -12.622 1.00 89.00 106 PRO A N 1
ATOM 845 C CA . PRO A 1 106 ? 3.426 -2.252 -12.123 1.00 89.00 106 PRO A CA 1
ATOM 846 C C . PRO A 1 106 ? 3.371 -2.436 -10.603 1.00 89.00 106 PRO A C 1
ATOM 848 O O . PRO A 1 106 ? 4.075 -3.270 -10.040 1.00 89.00 106 PRO A O 1
ATOM 851 N N . LYS A 1 107 ? 2.534 -1.647 -9.938 1.00 90.12 107 LYS A N 1
ATOM 852 C CA . LYS A 1 107 ? 2.185 -1.787 -8.525 1.00 90.12 107 LYS A CA 1
ATOM 853 C C . LYS A 1 107 ? 0.667 -1.772 -8.409 1.00 90.12 107 LYS A C 1
ATOM 855 O O . LYS A 1 107 ? 0.008 -0.948 -9.052 1.00 90.12 107 LYS A O 1
ATOM 860 N N . PHE A 1 108 ? 0.117 -2.678 -7.611 1.00 92.19 108 PHE A N 1
ATOM 861 C CA . PHE A 1 108 ? -1.285 -2.613 -7.216 1.00 92.19 108 PHE A CA 1
ATOM 862 C C . PHE A 1 108 ? -1.419 -1.695 -6.008 1.00 92.19 108 PHE A C 1
ATOM 864 O O . PHE A 1 108 ? -0.537 -1.635 -5.151 1.00 92.19 108 PHE A O 1
ATOM 871 N N . SER A 1 109 ? -2.478 -0.901 -5.976 1.00 93.56 109 SER A N 1
ATOM 872 C CA . SER A 1 109 ? -2.680 0.091 -4.929 1.00 93.56 109 SER A CA 1
ATOM 873 C C . SER A 1 109 ? -4.149 0.205 -4.568 1.00 93.56 109 SER A C 1
ATOM 875 O O . SER A 1 109 ? -5.012 0.137 -5.443 1.00 93.56 109 SER A O 1
ATOM 877 N N . ALA A 1 110 ? -4.416 0.406 -3.284 1.00 94.62 110 ALA A N 1
ATOM 878 C CA . ALA A 1 110 ? -5.712 0.828 -2.793 1.00 94.62 110 ALA A CA 1
ATOM 879 C C . ALA A 1 110 ? -5.769 2.360 -2.777 1.00 94.62 110 ALA A C 1
ATOM 881 O O . ALA A 1 110 ? -4.837 3.022 -2.315 1.00 94.62 110 ALA A O 1
ATOM 882 N N . LEU A 1 111 ? -6.864 2.912 -3.291 1.00 94.81 111 LEU A N 1
ATOM 883 C CA . LEU A 1 111 ? -7.238 4.309 -3.130 1.00 94.81 111 LEU A CA 1
ATOM 884 C C . LEU A 1 111 ? -8.297 4.405 -2.042 1.00 94.81 111 LEU A C 1
ATOM 886 O O . LEU A 1 111 ? -9.417 3.909 -2.206 1.00 94.81 111 LEU A O 1
ATOM 890 N N . ILE A 1 112 ? -7.918 5.050 -0.949 1.00 93.69 112 ILE A N 1
ATOM 891 C CA . ILE A 1 112 ? -8.749 5.251 0.230 1.00 93.69 112 ILE A CA 1
ATOM 892 C C . ILE A 1 112 ? -9.302 6.679 0.156 1.00 93.69 112 ILE A C 1
ATOM 894 O O . ILE A 1 112 ? -8.505 7.613 0.029 1.00 93.69 112 ILE A O 1
ATOM 898 N N . PRO A 1 113 ? -10.632 6.879 0.179 1.00 93.94 113 PRO A N 1
ATOM 899 C CA . PRO A 1 113 ? -11.219 8.210 0.085 1.00 93.94 113 PRO A CA 1
ATOM 900 C C . PRO A 1 113 ? -10.799 9.064 1.286 1.00 93.94 113 PRO A C 1
ATOM 902 O O . PRO A 1 113 ? -10.903 8.638 2.434 1.00 93.94 113 PRO A O 1
ATOM 905 N N . TRP A 1 114 ? -10.331 10.278 1.009 1.00 90.50 114 TRP A N 1
ATOM 906 C CA . TRP A 1 114 ? -9.942 11.267 2.007 1.00 90.50 114 TRP A CA 1
ATOM 907 C C . TRP A 1 114 ? -10.832 12.501 1.876 1.00 90.50 114 TRP A C 1
ATOM 909 O O . TRP A 1 114 ? -10.858 13.145 0.824 1.00 90.50 114 TRP A O 1
ATOM 919 N N . ASN A 1 115 ? -11.567 12.819 2.943 1.00 84.62 115 ASN A N 1
ATOM 920 C CA . ASN A 1 115 ? -12.561 13.896 2.968 1.00 84.62 115 ASN A CA 1
ATOM 921 C C . ASN A 1 115 ? -12.347 14.876 4.139 1.00 84.62 115 ASN A C 1
ATOM 923 O O . ASN A 1 115 ? -13.299 15.450 4.662 1.00 84.62 115 ASN A O 1
ATOM 927 N N . GLU A 1 116 ? -11.103 15.060 4.586 1.00 79.12 116 GLU A N 1
ATOM 928 C CA . GLU A 1 116 ? -10.798 15.958 5.704 1.00 79.12 116 GLU A CA 1
ATOM 929 C C . GLU A 1 116 ? -10.219 17.311 5.247 1.00 79.12 116 GLU A C 1
ATOM 931 O O . GLU A 1 116 ? -9.588 17.430 4.196 1.00 79.12 116 GLU A O 1
ATOM 936 N N . PHE A 1 117 ? -10.407 18.344 6.078 1.00 62.47 117 PHE A N 1
ATOM 937 C CA . PHE A 1 117 ? -9.686 19.626 6.017 1.00 62.47 117 PHE A CA 1
ATOM 938 C C . PHE A 1 117 ? -9.699 20.348 4.653 1.00 62.47 117 PHE A C 1
ATOM 940 O O . PHE A 1 117 ? -8.681 20.872 4.206 1.00 62.47 117 PHE A O 1
ATOM 947 N N . ASN A 1 118 ? -10.870 20.429 4.012 1.00 73.19 118 ASN A N 1
ATOM 948 C CA . ASN A 1 118 ? -11.126 21.162 2.757 1.00 73.19 118 ASN A CA 1
ATOM 949 C C . ASN A 1 118 ? -10.461 20.599 1.492 1.00 73.19 118 ASN A C 1
ATOM 951 O O . ASN A 1 118 ? -10.619 21.188 0.422 1.00 73.19 118 ASN A O 1
ATOM 955 N N . LEU A 1 119 ? -9.756 19.472 1.577 1.00 79.69 119 LEU A N 1
ATOM 956 C CA . LEU A 1 119 ? -9.076 18.873 0.438 1.00 79.69 119 LEU A CA 1
ATOM 957 C C . LEU A 1 119 ? -9.588 17.447 0.225 1.00 79.69 119 LEU A C 1
ATOM 959 O O . LEU A 1 119 ? -9.301 16.543 1.006 1.00 79.69 119 LEU A O 1
ATOM 963 N N . LYS A 1 120 ? -10.350 17.254 -0.854 1.00 87.44 120 LYS A N 1
ATOM 964 C CA . LYS A 1 120 ? -10.871 15.943 -1.247 1.00 87.44 120 LYS A CA 1
ATOM 965 C C . LYS A 1 120 ? -9.884 15.252 -2.175 1.00 87.44 120 LYS A C 1
ATOM 967 O O . LYS A 1 120 ? -9.480 15.812 -3.194 1.00 87.44 120 LYS A O 1
ATOM 972 N N . GLY A 1 121 ? -9.505 14.033 -1.822 1.00 91.94 121 GLY A N 1
ATOM 973 C CA . GLY A 1 121 ? -8.593 13.225 -2.619 1.00 91.94 121 GLY A CA 1
ATOM 974 C C . GLY A 1 121 ? -8.654 11.753 -2.251 1.00 91.94 121 GLY A C 1
ATOM 975 O O . GLY A 1 121 ? -9.534 11.312 -1.513 1.00 91.94 121 GLY A O 1
ATOM 976 N N . PHE A 1 122 ? -7.683 10.999 -2.751 1.00 93.44 122 PHE A N 1
ATOM 977 C CA . PHE A 1 122 ? -7.466 9.623 -2.323 1.00 93.44 122 PHE A CA 1
ATOM 978 C C . PHE A 1 122 ? -6.080 9.462 -1.719 1.00 93.44 122 PHE A C 1
ATOM 980 O O . PHE A 1 122 ? -5.088 9.853 -2.337 1.00 93.44 122 PHE A O 1
ATOM 987 N N . ILE A 1 123 ? -5.996 8.821 -0.558 1.00 92.38 123 ILE A N 1
ATOM 988 C CA . ILE A 1 123 ? -4.730 8.270 -0.081 1.00 92.38 123 ILE A CA 1
ATOM 989 C C . ILE A 1 123 ? -4.427 7.041 -0.932 1.00 92.38 123 ILE A C 1
ATOM 991 O O . ILE A 1 123 ? -5.250 6.133 -1.048 1.00 92.38 123 ILE A O 1
ATOM 995 N N . LEU A 1 124 ? -3.247 7.024 -1.542 1.00 92.62 124 LEU A N 1
ATOM 996 C CA . LEU A 1 124 ? -2.754 5.900 -2.320 1.00 92.62 124 LEU A CA 1
ATOM 997 C C . LEU A 1 124 ? -1.762 5.087 -1.489 1.00 92.62 124 LEU A C 1
ATOM 999 O O . LEU A 1 124 ? -0.669 5.561 -1.176 1.00 92.62 124 LEU A O 1
ATOM 1003 N N . CYS A 1 125 ? -2.137 3.840 -1.218 1.00 93.00 125 CYS A N 1
ATOM 1004 C CA . CYS A 1 125 ? -1.316 2.853 -0.521 1.00 93.00 125 CYS A CA 1
ATOM 1005 C C . CYS A 1 125 ? -1.052 1.659 -1.439 1.00 93.00 125 CYS A C 1
ATOM 1007 O O . CYS A 1 125 ? -1.956 1.204 -2.142 1.00 93.00 125 CYS A O 1
ATOM 1009 N N . GLN A 1 126 ? 0.177 1.144 -1.457 1.00 92.69 126 GLN A N 1
ATOM 1010 C CA . GLN A 1 126 ? 0.510 -0.051 -2.229 1.00 92.69 126 GLN A CA 1
ATOM 1011 C C . GLN A 1 126 ? -0.069 -1.297 -1.543 1.00 92.69 126 GLN A C 1
ATOM 1013 O O . GLN A 1 126 ? -0.180 -1.363 -0.322 1.00 92.69 126 GLN A O 1
ATOM 1018 N N . LEU A 1 127 ? -0.463 -2.282 -2.347 1.00 92.31 127 LEU A N 1
ATOM 1019 C CA . LEU A 1 127 ? -0.885 -3.595 -1.872 1.00 92.31 127 LEU A CA 1
ATOM 1020 C C . LEU A 1 127 ? 0.207 -4.635 -2.156 1.00 92.31 127 LEU A C 1
ATOM 1022 O O . LEU A 1 127 ? 0.887 -4.509 -3.184 1.00 92.31 127 LEU A O 1
ATOM 1026 N N . PRO A 1 128 ? 0.359 -5.649 -1.287 1.00 91.56 128 PRO A N 1
ATOM 1027 C CA . PRO A 1 128 ? 1.281 -6.754 -1.495 1.00 91.56 128 PRO A CA 1
ATOM 1028 C C . PRO A 1 128 ? 0.892 -7.563 -2.728 1.00 91.56 128 PRO A C 1
ATOM 1030 O O . PRO A 1 128 ? -0.289 -7.708 -3.063 1.00 91.56 128 PRO A O 1
ATOM 1033 N N . TYR A 1 129 ? 1.895 -8.145 -3.375 1.00 89.75 129 TYR A N 1
ATOM 1034 C CA . TYR A 1 129 ? 1.684 -9.276 -4.264 1.00 89.75 129 TYR A CA 1
ATOM 1035 C C . TYR A 1 129 ? 1.404 -10.543 -3.457 1.00 89.75 129 TYR A C 1
ATOM 1037 O O . TYR A 1 129 ? 1.725 -10.626 -2.275 1.00 89.75 129 TYR A O 1
ATOM 1045 N N . ALA A 1 130 ? 0.831 -11.558 -4.107 1.00 88.31 130 ALA A N 1
ATOM 1046 C CA . ALA A 1 130 ? 0.603 -12.856 -3.471 1.00 88.31 130 ALA A CA 1
ATOM 1047 C C . ALA A 1 130 ? 1.902 -13.454 -2.898 1.00 88.31 130 ALA A C 1
ATOM 1049 O O . ALA A 1 130 ? 1.877 -14.041 -1.823 1.00 88.31 130 ALA A O 1
ATOM 1050 N N . ASP A 1 131 ? 3.025 -13.229 -3.583 1.00 86.31 131 ASP A N 1
ATOM 1051 C CA . ASP A 1 131 ? 4.349 -13.697 -3.167 1.00 86.31 131 ASP A CA 1
ATOM 1052 C C . ASP A 1 131 ? 4.915 -12.925 -1.955 1.00 86.31 131 ASP A C 1
ATOM 1054 O O . ASP A 1 131 ? 5.805 -13.430 -1.276 1.00 86.31 131 ASP A O 1
ATOM 1058 N N . ASP A 1 132 ? 4.399 -11.724 -1.661 1.00 86.00 132 ASP A N 1
ATOM 1059 C CA . ASP A 1 132 ? 4.834 -10.902 -0.521 1.00 86.00 132 ASP A CA 1
ATOM 1060 C C . ASP A 1 132 ? 4.104 -11.279 0.781 1.00 86.00 132 ASP A C 1
ATOM 1062 O O . ASP A 1 132 ? 4.523 -10.887 1.874 1.00 86.00 132 ASP A O 1
ATOM 1066 N N . VAL A 1 133 ? 2.982 -12.002 0.687 1.00 84.44 133 VAL A N 1
ATOM 1067 C CA . VAL A 1 133 ? 2.176 -12.382 1.850 1.00 84.44 133 VAL A CA 1
ATOM 1068 C C . VAL A 1 133 ? 2.767 -13.635 2.485 1.00 84.44 133 VAL A C 1
ATOM 1070 O O . VAL A 1 133 ? 2.620 -14.749 1.983 1.00 84.44 133 VAL A O 1
ATOM 1073 N N . VAL A 1 134 ? 3.410 -13.459 3.637 1.00 81.56 134 VAL A N 1
ATOM 1074 C CA . VAL A 1 134 ? 3.852 -14.580 4.468 1.00 81.56 134 VAL A CA 1
ATOM 1075 C C . VAL A 1 134 ? 2.655 -15.089 5.261 1.00 81.56 134 VAL A C 1
ATOM 1077 O O . VAL A 1 134 ? 2.167 -14.419 6.172 1.00 81.56 134 VAL A O 1
ATOM 1080 N N . ASN A 1 135 ? 2.181 -16.286 4.924 1.00 78.12 135 ASN A N 1
ATOM 1081 C CA . ASN A 1 135 ? 1.170 -16.957 5.729 1.00 78.12 135 ASN A CA 1
ATOM 1082 C C . ASN A 1 135 ? 1.799 -17.359 7.065 1.00 78.12 135 ASN A C 1
ATOM 1084 O O . ASN A 1 135 ? 2.716 -18.179 7.109 1.00 78.12 135 ASN A O 1
ATOM 1088 N N . ILE A 1 136 ? 1.314 -16.758 8.149 1.00 76.00 136 ILE A N 1
ATOM 1089 C CA . ILE A 1 136 ? 1.718 -17.136 9.499 1.00 76.00 136 ILE A CA 1
ATOM 1090 C C . ILE A 1 136 ? 1.092 -18.499 9.781 1.00 76.00 136 ILE A C 1
ATOM 1092 O O . ILE A 1 136 ? -0.130 -18.641 9.781 1.00 76.00 136 ILE A O 1
ATOM 1096 N N . TYR A 1 137 ? 1.938 -19.503 9.989 1.00 74.69 137 TYR A N 1
ATOM 1097 C CA . TYR A 1 137 ? 1.504 -20.790 10.508 1.00 74.69 137 TYR A CA 1
ATOM 1098 C C . TYR A 1 137 ? 1.066 -20.589 11.959 1.00 74.69 137 TYR A C 1
ATOM 1100 O O . TYR A 1 137 ? 1.866 -20.187 12.804 1.00 74.69 137 TYR A O 1
ATOM 1108 N N . VAL A 1 138 ? -0.218 -20.808 12.223 1.00 74.12 138 VAL A N 1
ATOM 1109 C CA . VAL A 1 138 ? -0.755 -20.864 13.580 1.00 74.12 138 VAL A CA 1
ATOM 1110 C C . VAL A 1 138 ? -0.894 -22.340 13.909 1.00 74.12 138 VAL A C 1
ATOM 1112 O O . VAL A 1 138 ? -1.647 -23.050 13.249 1.00 74.12 138 VAL A O 1
ATOM 1115 N N . GLU A 1 139 ? -0.130 -22.809 14.889 1.00 72.38 139 GLU A N 1
ATOM 1116 C CA . GLU A 1 139 ? -0.311 -24.150 15.436 1.00 72.38 139 GLU A CA 1
ATOM 1117 C C . GLU A 1 139 ? -1.686 -24.211 16.115 1.00 72.38 139 GLU A C 1
ATOM 1119 O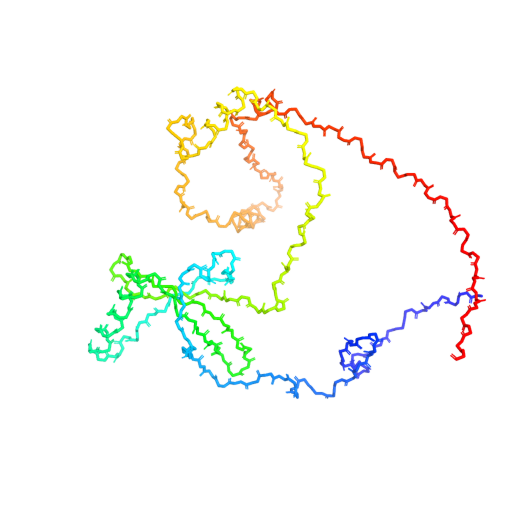 O . GLU A 1 139 ? -1.944 -23.479 17.069 1.00 72.38 139 GLU A O 1
ATOM 1124 N N . GLU A 1 140 ? -2.592 -25.036 15.584 1.00 67.12 140 GLU A N 1
ATOM 1125 C CA . GLU A 1 140 ? -3.949 -25.208 16.129 1.00 67.12 140 GLU A CA 1
ATOM 1126 C C . GLU A 1 140 ? -3.943 -26.019 17.438 1.00 67.12 140 GLU A C 1
ATOM 1128 O O . GLU A 1 140 ? -4.803 -25.811 18.292 1.00 67.12 140 GLU A O 1
ATOM 1133 N N . ASP A 1 141 ? -2.925 -26.866 17.628 1.00 60.56 141 ASP A N 1
ATOM 1134 C CA . ASP A 1 141 ? -2.778 -27.793 18.756 1.00 60.56 141 ASP A CA 1
ATOM 1135 C C . ASP A 1 141 ? -1.589 -27.418 19.661 1.00 60.56 141 ASP A C 1
ATOM 1137 O O . ASP A 1 141 ? -0.766 -28.260 20.025 1.00 60.56 141 ASP A O 1
ATOM 1141 N N . VAL A 1 142 ? -1.457 -26.139 20.019 1.00 62.50 142 VAL A N 1
ATOM 1142 C CA . VAL A 1 142 ? -0.580 -25.771 21.141 1.00 62.50 142 VAL A CA 1
ATOM 1143 C C . VAL A 1 142 ? -1.354 -26.041 22.423 1.00 62.50 142 VAL A C 1
ATOM 1145 O O . VAL A 1 142 ? -2.468 -25.535 22.579 1.00 62.50 142 VAL A O 1
ATOM 1148 N N . ASP A 1 143 ? -0.768 -26.806 23.348 1.00 65.69 143 ASP A N 1
ATOM 1149 C CA . ASP A 1 143 ? -1.261 -26.887 24.723 1.00 65.69 143 ASP A CA 1
ATOM 1150 C C . ASP A 1 143 ? -1.500 -25.456 25.211 1.00 65.69 143 ASP A C 1
ATOM 1152 O O . ASP A 1 143 ? -0.556 -24.665 25.317 1.00 65.69 143 ASP A O 1
ATOM 1156 N N . LEU A 1 144 ? -2.775 -25.101 25.423 1.00 62.34 144 LEU A N 1
ATOM 1157 C CA . LEU A 1 144 ? -3.168 -23.764 25.851 1.00 62.34 144 LEU A CA 1
ATOM 1158 C C . LEU A 1 144 ? -2.247 -23.352 26.995 1.00 62.34 144 LEU A C 1
ATOM 1160 O O . LEU A 1 144 ? -2.074 -24.108 27.958 1.00 62.34 144 LEU A O 1
ATOM 1164 N N . ALA A 1 145 ? -1.638 -22.167 26.868 1.00 63.06 145 ALA A N 1
ATOM 1165 C CA . ALA A 1 145 ? -0.858 -21.600 27.956 1.00 63.06 145 ALA A CA 1
ATOM 1166 C C . ALA A 1 145 ? -1.687 -21.755 29.241 1.00 63.06 145 ALA A C 1
ATOM 1168 O O . ALA A 1 145 ? -2.890 -21.471 29.198 1.00 63.06 145 ALA A O 1
ATOM 1169 N N . PRO A 1 146 ? -1.093 -22.261 30.339 1.00 69.50 146 PRO A N 1
ATOM 1170 C CA . PRO A 1 146 ? -1.844 -22.573 31.547 1.00 69.50 146 PRO A CA 1
ATOM 1171 C C . PRO A 1 146 ? -2.703 -21.369 31.898 1.00 69.50 146 PRO A C 1
ATOM 1173 O O . PRO A 1 146 ? -2.169 -20.257 31.897 1.00 69.50 146 PRO A O 1
ATOM 1176 N N . GLU A 1 147 ? -4.002 -21.591 32.134 1.00 63.12 147 GLU A N 1
ATOM 1177 C CA . GLU A 1 147 ? -4.948 -20.527 32.461 1.00 63.12 147 GLU A CA 1
ATOM 1178 C C . GLU A 1 147 ? -4.352 -19.688 33.592 1.00 63.12 147 GLU A C 1
ATOM 1180 O O . GLU A 1 147 ? -4.290 -20.091 34.757 1.00 63.12 147 GLU A O 1
ATOM 1185 N N . LEU A 1 148 ? -3.814 -18.529 33.220 1.00 64.94 148 LEU A N 1
ATOM 1186 C CA . LEU A 1 148 ? -3.390 -17.541 34.182 1.00 64.94 148 LEU A CA 1
ATOM 1187 C C . LEU A 1 148 ? -4.692 -17.045 34.796 1.00 64.94 148 LEU A C 1
ATOM 1189 O O . LEU A 1 148 ? -5.589 -16.630 34.069 1.00 64.94 148 LEU A O 1
ATOM 1193 N N . ASN A 1 149 ? -4.800 -17.112 36.119 1.00 67.50 149 ASN A N 1
ATOM 1194 C CA . ASN A 1 149 ? -5.779 -16.336 36.863 1.00 67.50 149 ASN A CA 1
ATOM 1195 C C . ASN A 1 149 ? -5.124 -14.976 37.112 1.00 67.50 149 ASN A C 1
ATOM 1197 O O . ASN A 1 149 ? -4.369 -14.855 38.078 1.00 67.50 149 ASN A O 1
ATOM 1201 N N . PRO A 1 150 ? -5.284 -13.987 36.212 1.00 66.31 150 PRO A N 1
ATOM 1202 C CA . PRO A 1 150 ? -4.720 -12.666 36.423 1.00 66.31 150 PRO A CA 1
ATOM 1203 C C . PRO A 1 150 ? -5.264 -12.093 37.729 1.00 66.31 150 PRO A C 1
ATOM 1205 O O . PRO A 1 150 ? -6.475 -11.958 37.906 1.00 66.31 150 PRO A O 1
ATOM 1208 N N . ASP A 1 151 ? -4.356 -11.756 38.642 1.00 74.00 151 ASP A N 1
ATOM 1209 C CA . ASP A 1 151 ? -4.706 -11.043 39.863 1.00 74.00 151 ASP A CA 1
ATOM 1210 C C . ASP A 1 151 ? -5.396 -9.717 39.508 1.00 74.00 151 ASP A C 1
ATOM 1212 O O . ASP A 1 151 ? -5.016 -9.038 38.552 1.00 74.00 151 ASP A O 1
ATOM 1216 N N . GLU A 1 152 ? -6.365 -9.290 40.319 1.00 78.50 152 GLU A N 1
ATOM 1217 C CA . GLU A 1 152 ? -7.087 -8.014 40.151 1.00 78.50 152 GLU A CA 1
ATOM 1218 C C . GLU A 1 152 ? -6.121 -6.814 40.032 1.00 78.50 152 GLU A C 1
ATOM 1220 O O . GLU A 1 152 ? -6.335 -5.888 39.250 1.00 78.50 152 GLU A O 1
ATOM 1225 N N . LYS A 1 153 ? -4.967 -6.900 40.710 1.00 76.44 153 LYS A N 1
ATOM 1226 C CA . LYS A 1 153 ? -3.861 -5.931 40.635 1.00 76.44 153 LYS A CA 1
ATOM 1227 C C . LYS A 1 153 ? -3.233 -5.815 39.242 1.00 76.44 153 LYS A C 1
ATOM 1229 O O . LYS A 1 153 ? -2.775 -4.734 38.874 1.00 76.44 153 LYS A O 1
ATOM 1234 N N . CYS A 1 154 ? -3.200 -6.904 38.475 1.00 72.62 154 CYS A N 1
ATOM 1235 C CA . CYS A 1 154 ? -2.678 -6.922 37.111 1.00 72.62 154 CYS A CA 1
ATOM 1236 C C . CYS A 1 154 ? -3.587 -6.109 36.181 1.00 72.62 154 CYS A C 1
ATOM 1238 O O . CYS A 1 154 ? -3.103 -5.248 35.450 1.00 72.62 154 CYS A O 1
ATOM 1240 N N . PHE A 1 155 ? -4.907 -6.291 36.279 1.00 78.62 155 PHE A N 1
ATOM 1241 C CA . PHE A 1 155 ? -5.866 -5.489 35.515 1.00 78.62 155 PHE A CA 1
ATOM 1242 C C . PHE A 1 155 ? -5.855 -4.017 35.925 1.00 78.62 155 PHE A C 1
ATOM 1244 O O . PHE A 1 155 ? -5.846 -3.152 35.056 1.00 78.62 155 PHE A O 1
ATOM 1251 N N . GLU A 1 156 ? -5.762 -3.710 37.224 1.00 80.44 156 GLU A N 1
ATOM 1252 C CA . GLU A 1 156 ? -5.605 -2.324 37.685 1.00 80.44 156 GLU A CA 1
ATOM 1253 C C . GLU A 1 156 ? -4.334 -1.657 37.143 1.00 80.44 156 GLU A C 1
ATOM 1255 O O . GLU A 1 156 ? -4.303 -0.446 36.921 1.00 80.44 156 GLU A O 1
ATOM 1260 N N . PHE A 1 157 ? -3.259 -2.423 36.974 1.00 78.75 157 PHE A N 1
ATOM 1261 C CA . PHE A 1 157 ? -2.020 -1.939 36.383 1.00 78.75 157 PHE A CA 1
ATOM 1262 C C . PHE A 1 157 ? -2.147 -1.738 34.866 1.00 78.75 157 PHE A C 1
ATOM 1264 O O . PHE A 1 157 ? -1.760 -0.682 34.366 1.00 78.75 157 PHE A O 1
ATOM 1271 N N . LEU A 1 158 ? -2.748 -2.688 34.143 1.00 80.12 158 LEU A N 1
ATOM 1272 C CA . LEU A 1 158 ? -3.028 -2.551 32.709 1.00 80.12 158 LEU A CA 1
ATOM 1273 C C . LEU A 1 158 ? -3.935 -1.346 32.427 1.00 80.12 158 LEU A C 1
ATOM 1275 O O . LEU A 1 158 ? -3.658 -0.576 31.509 1.00 80.12 158 LEU A O 1
ATOM 1279 N N . ASP A 1 159 ? -4.942 -1.110 33.270 1.00 81.38 159 ASP A N 1
ATOM 1280 C CA . ASP A 1 159 ? -5.788 0.085 33.224 1.00 81.38 159 ASP A CA 1
ATOM 1281 C C . ASP A 1 159 ? -4.962 1.371 33.384 1.00 81.38 159 ASP A C 1
ATOM 1283 O O . ASP A 1 159 ? -5.186 2.337 32.655 1.00 81.38 159 ASP A O 1
ATOM 1287 N N . LYS A 1 160 ? -3.978 1.400 34.296 1.00 78.38 160 LYS A N 1
ATOM 1288 C CA . LYS A 1 160 ? -3.109 2.575 34.518 1.00 78.38 160 LYS A CA 1
ATOM 1289 C C . LYS A 1 160 ? -2.208 2.901 33.323 1.00 78.38 160 LYS A C 1
ATOM 1291 O O . LYS A 1 160 ? -1.787 4.054 33.213 1.00 78.38 160 LYS A O 1
ATOM 1296 N N . ILE A 1 161 ? -1.901 1.919 32.472 1.00 75.19 161 ILE A N 1
ATOM 1297 C CA . ILE A 1 161 ? -1.067 2.074 31.266 1.00 75.19 161 ILE A CA 1
ATOM 1298 C C . ILE A 1 161 ? -1.915 2.333 30.020 1.00 75.19 161 ILE A C 1
ATOM 1300 O O . ILE A 1 161 ? -1.470 3.025 29.106 1.00 75.19 161 ILE A O 1
ATOM 1304 N N . ASN A 1 162 ? -3.133 1.800 29.969 1.00 76.62 162 ASN A N 1
ATOM 1305 C CA . ASN A 1 162 ? -4.009 1.943 28.819 1.00 76.62 162 ASN A CA 1
ATOM 1306 C C . ASN A 1 162 ? -4.393 3.414 28.603 1.00 76.62 162 ASN A C 1
ATOM 1308 O O . ASN A 1 162 ? -5.178 3.977 29.360 1.00 76.62 162 ASN A O 1
ATOM 1312 N N . VAL A 1 163 ? -3.867 4.010 27.531 1.00 71.94 163 VAL A N 1
ATOM 1313 C CA . VAL A 1 163 ? -4.079 5.418 27.152 1.00 71.94 163 VAL A CA 1
ATOM 1314 C C . VAL A 1 163 ? -5.559 5.736 26.903 1.00 71.94 163 VAL A C 1
ATOM 1316 O O . VAL A 1 163 ? -5.981 6.874 27.080 1.00 71.94 163 VAL A O 1
ATOM 1319 N N . GLY A 1 164 ? -6.361 4.736 26.523 1.00 70.00 164 GLY A N 1
ATOM 1320 C CA . GLY A 1 164 ? -7.803 4.883 26.326 1.00 70.00 164 GLY A CA 1
ATOM 1321 C C . GLY A 1 164 ? -8.644 4.747 27.599 1.00 70.00 164 GLY A C 1
ATOM 1322 O O . GLY A 1 164 ? -9.865 4.840 27.508 1.00 70.00 164 GLY A O 1
ATOM 1323 N N . SER A 1 165 ? -8.037 4.484 28.762 1.00 74.75 165 SER A N 1
ATOM 1324 C CA . SER A 1 165 ? -8.755 4.351 30.032 1.00 74.75 165 SER A CA 1
ATOM 1325 C C . SER A 1 165 ? -8.784 5.676 30.803 1.00 74.75 165 SER A C 1
ATOM 1327 O O . SER A 1 165 ? -7.798 6.413 30.856 1.00 74.75 165 SER A O 1
ATOM 1329 N N . ASP A 1 166 ? -9.888 5.937 31.507 1.00 73.94 166 ASP A N 1
ATOM 1330 C CA . ASP A 1 166 ? -10.024 7.106 32.393 1.00 73.94 166 ASP A CA 1
ATOM 1331 C C . ASP A 1 166 ? -9.050 7.073 33.589 1.00 73.94 166 ASP A C 1
ATOM 1333 O O . ASP A 1 166 ? -8.841 8.078 34.268 1.00 73.94 166 ASP A O 1
ATOM 1337 N N . LYS A 1 167 ? -8.455 5.905 33.869 1.00 69.12 167 LYS A N 1
ATOM 1338 C CA . LYS A 1 167 ? -7.544 5.658 34.997 1.00 69.12 167 LYS A CA 1
ATOM 1339 C C . LYS A 1 167 ? -6.068 5.752 34.601 1.00 69.12 167 LYS A C 1
ATOM 1341 O O . LYS A 1 167 ? -5.198 5.505 35.444 1.00 69.12 167 LYS A O 1
ATOM 1346 N N . CYS A 1 168 ? -5.774 6.093 33.347 1.00 68.69 168 CYS A N 1
ATOM 1347 C CA . CYS A 1 168 ? -4.412 6.255 32.871 1.00 68.69 168 CYS A CA 1
ATOM 1348 C C . CYS A 1 168 ? -3.715 7.394 33.628 1.00 68.69 168 CYS A C 1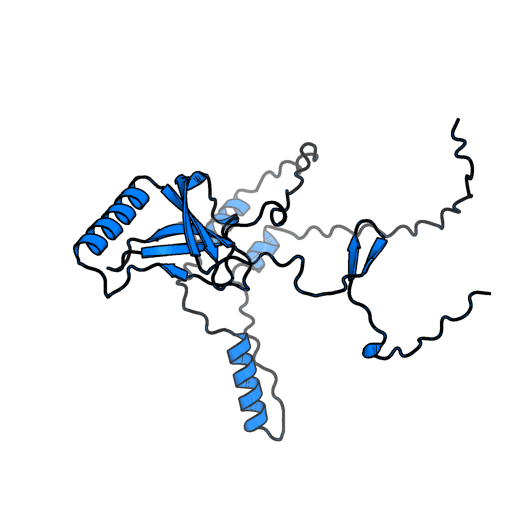
ATOM 1350 O O . CYS A 1 168 ? -4.119 8.555 33.551 1.00 68.69 168 CYS A O 1
ATOM 1352 N N . LYS A 1 169 ? -2.641 7.079 34.362 1.00 63.19 169 LYS A N 1
ATOM 1353 C CA . LYS A 1 169 ? -1.830 8.103 35.053 1.00 63.19 169 LYS A CA 1
ATOM 1354 C C . LYS A 1 169 ? -0.968 8.908 34.079 1.00 63.19 169 LYS A C 1
ATOM 1356 O O . LYS A 1 169 ? -0.524 10.006 34.403 1.00 63.19 169 LYS A O 1
ATOM 1361 N N . LEU A 1 170 ? -0.722 8.345 32.900 1.00 62.31 170 LEU A N 1
ATOM 1362 C CA . LEU A 1 170 ? 0.092 8.905 31.835 1.00 62.31 170 LEU A CA 1
ATOM 1363 C C . LEU A 1 170 ? -0.821 9.334 30.695 1.00 62.31 170 LEU A C 1
ATOM 1365 O O . LEU A 1 170 ? -0.881 8.698 29.649 1.00 62.31 170 LEU A O 1
ATOM 1369 N N . GLN A 1 171 ? -1.492 10.468 30.874 1.00 55.41 171 GLN A N 1
ATOM 1370 C CA . GLN A 1 171 ? -1.988 11.229 29.732 1.00 55.41 171 GLN A CA 1
ATOM 1371 C C . GLN A 1 171 ? -0.777 11.858 29.041 1.00 55.41 171 GLN A C 1
ATOM 1373 O O . GLN A 1 171 ? -0.542 13.05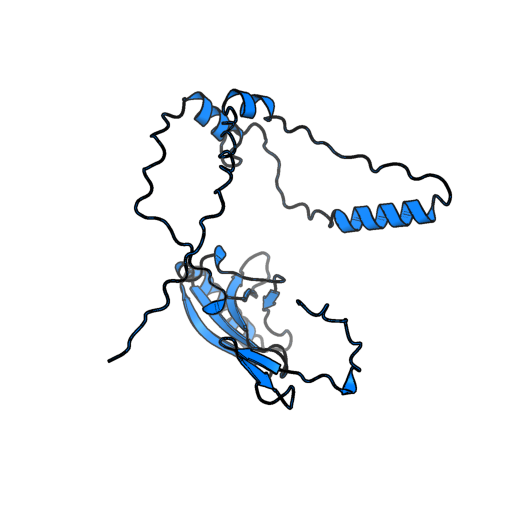8 29.132 1.00 55.41 171 GLN A O 1
ATOM 1378 N N . VAL A 1 172 ? 0.062 11.034 28.412 1.00 56.56 172 VAL A N 1
ATOM 1379 C CA . VAL A 1 172 ? 1.019 11.552 27.445 1.00 56.56 172 VAL A CA 1
ATOM 1380 C C . VAL A 1 172 ? 0.153 11.964 26.269 1.00 56.56 172 VAL A C 1
ATOM 1382 O O . VAL A 1 172 ? -0.484 11.090 25.674 1.00 56.56 172 VAL A O 1
ATOM 1385 N N . PRO A 1 173 ? 0.075 13.256 25.910 1.00 53.22 173 PRO A N 1
ATOM 1386 C CA . PRO A 1 173 ? -0.395 13.595 24.590 1.00 53.22 173 PRO A CA 1
ATOM 1387 C C . PRO A 1 173 ? 0.652 13.018 23.638 1.00 53.22 173 PRO A C 1
ATOM 1389 O O . PRO A 1 173 ? 1.616 13.678 23.264 1.00 53.22 173 PRO A O 1
ATOM 1392 N N . LEU A 1 174 ? 0.454 11.769 23.219 1.00 53.88 174 LEU A N 1
ATOM 1393 C CA . LEU A 1 174 ? 1.009 11.224 21.989 1.00 53.88 174 LEU A CA 1
ATOM 1394 C C . LEU A 1 174 ? 0.324 11.930 20.811 1.00 53.88 174 LEU A C 1
ATOM 1396 O O . LEU A 1 174 ? -0.066 11.297 19.835 1.00 53.88 174 LEU A O 1
ATOM 1400 N N . SER A 1 175 ? 0.154 13.258 20.884 1.00 47.69 175 SER A N 1
ATOM 1401 C CA . SER A 1 175 ? 0.024 14.025 19.665 1.00 47.69 175 SER A CA 1
ATOM 1402 C C . SER A 1 175 ? 1.269 13.662 18.869 1.00 47.69 175 SER A C 1
ATOM 1404 O O . SER A 1 175 ? 2.362 13.750 19.440 1.00 47.69 175 SER A O 1
ATOM 1406 N N . PRO A 1 176 ? 1.146 13.215 17.614 1.00 52.22 176 PRO A N 1
ATOM 1407 C CA . PRO A 1 176 ? 2.292 13.050 16.746 1.00 52.22 176 PRO A CA 1
ATOM 1408 C C . PRO A 1 176 ? 2.898 14.438 16.518 1.00 52.22 176 PRO A C 1
ATOM 1410 O O . PRO A 1 176 ? 2.662 15.099 15.513 1.00 52.22 176 PRO A O 1
ATOM 1413 N N . THR A 1 177 ? 3.671 14.928 17.481 1.00 48.75 177 THR A N 1
ATOM 1414 C CA . THR A 1 177 ? 4.667 15.953 17.245 1.00 48.75 177 THR A CA 1
ATOM 1415 C C . THR A 1 177 ? 5.607 15.280 16.275 1.00 48.75 177 THR A C 1
ATOM 1417 O O . THR A 1 177 ? 6.169 14.242 16.622 1.00 48.75 177 THR A O 1
ATOM 1420 N N . MET A 1 178 ? 5.711 15.793 15.045 1.00 48.31 178 MET A N 1
ATOM 1421 C CA . MET A 1 178 ? 6.679 15.291 14.076 1.00 48.31 178 MET A CA 1
ATOM 1422 C C . MET A 1 178 ? 8.040 15.247 14.768 1.00 48.31 178 MET A C 1
ATOM 1424 O O . MET A 1 178 ? 8.688 16.281 14.934 1.00 48.31 178 MET A O 1
ATOM 1428 N N . MET A 1 179 ? 8.447 14.070 15.240 1.00 55.16 179 MET A N 1
ATOM 1429 C CA . MET A 1 179 ? 9.765 13.911 15.812 1.00 55.16 179 MET A CA 1
ATOM 1430 C C . MET A 1 179 ? 10.701 14.021 14.627 1.00 55.16 179 MET A C 1
ATOM 1432 O O . MET A 1 179 ? 10.754 13.143 13.766 1.00 55.16 179 MET A O 1
ATOM 1436 N N . VAL A 1 180 ? 11.374 15.165 14.538 1.00 61.22 180 VAL A N 1
ATOM 1437 C CA . VAL A 1 180 ? 12.448 15.363 13.577 1.00 61.22 180 VAL A CA 1
ATOM 1438 C C . VAL A 1 180 ? 13.407 14.191 13.761 1.00 61.22 180 VAL A C 1
ATOM 1440 O O . VAL A 1 180 ? 13.797 13.878 14.885 1.00 61.22 180 VAL A O 1
ATOM 1443 N N . TYR A 1 181 ? 13.706 13.502 12.659 1.00 71.00 181 TYR A N 1
ATOM 1444 C CA . TYR A 1 181 ? 14.435 12.236 12.630 1.00 71.00 181 TYR A CA 1
ATOM 1445 C C . TYR A 1 181 ? 15.663 12.284 13.554 1.00 71.00 181 TYR A C 1
ATOM 1447 O O . TYR A 1 181 ? 16.661 12.931 13.233 1.00 71.00 181 TYR A O 1
ATOM 1455 N N . SER A 1 182 ? 15.596 11.616 14.713 1.00 77.25 182 SER A N 1
ATOM 1456 C CA . SER A 1 182 ? 16.590 11.755 15.792 1.00 77.25 182 SER A CA 1
ATOM 1457 C C . SER A 1 182 ? 17.998 11.394 15.329 1.00 77.25 182 SER A C 1
ATOM 1459 O O . SER A 1 182 ? 18.977 12.006 15.741 1.00 77.25 182 SER A O 1
ATOM 1461 N N . ASN A 1 183 ? 18.105 10.448 14.396 1.00 79.31 183 ASN A N 1
ATOM 1462 C CA . ASN A 1 183 ? 19.369 10.090 13.763 1.00 79.31 183 ASN A CA 1
ATOM 1463 C C . ASN A 1 183 ? 19.959 11.242 12.938 1.00 79.31 183 ASN A C 1
ATOM 1465 O O . ASN A 1 183 ? 21.167 11.447 12.995 1.00 79.31 183 ASN A O 1
ATOM 1469 N N . ALA A 1 184 ? 19.144 12.014 12.209 1.00 78.81 184 ALA A N 1
ATOM 1470 C CA . ALA A 1 184 ? 19.636 13.202 11.508 1.00 78.81 184 ALA A CA 1
ATOM 1471 C C . ALA A 1 184 ? 20.107 14.263 12.501 1.00 78.81 184 ALA A C 1
ATOM 1473 O O . ALA A 1 184 ? 21.185 14.812 12.304 1.00 78.81 184 ALA A O 1
ATOM 1474 N N . ILE A 1 185 ? 19.367 14.494 13.590 1.00 81.00 185 ILE A N 1
ATOM 1475 C CA . ILE A 1 185 ? 19.790 15.415 14.657 1.00 81.00 185 ILE A CA 1
ATOM 1476 C C . ILE A 1 185 ? 21.129 14.962 15.249 1.00 81.00 185 ILE A C 1
ATOM 1478 O O . ILE A 1 185 ? 22.050 15.761 15.360 1.00 81.00 185 ILE A O 1
ATOM 1482 N N . ASN A 1 186 ? 21.283 13.668 15.540 1.00 83.00 186 ASN A N 1
ATOM 1483 C CA . ASN A 1 186 ? 22.528 13.102 16.057 1.00 83.00 186 ASN A CA 1
ATOM 1484 C C . ASN A 1 186 ? 23.689 13.222 15.060 1.00 83.00 186 ASN A C 1
ATOM 1486 O O . ASN A 1 186 ? 24.830 13.432 15.464 1.00 83.00 186 ASN A O 1
ATOM 1490 N N . ILE A 1 187 ? 23.430 13.067 13.759 1.00 85.50 187 ILE A N 1
ATOM 1491 C CA . ILE A 1 187 ? 24.444 13.260 12.716 1.00 85.50 187 ILE A CA 1
ATOM 1492 C C . ILE A 1 187 ? 24.834 14.735 12.628 1.00 85.50 187 ILE A C 1
ATOM 1494 O O . ILE A 1 187 ? 26.026 15.025 12.595 1.00 85.50 187 ILE A O 1
ATOM 1498 N N . ILE A 1 188 ? 23.863 15.652 12.632 1.00 83.94 188 ILE A N 1
ATOM 1499 C CA . ILE A 1 188 ? 24.102 17.100 12.623 1.00 83.94 188 ILE A CA 1
ATOM 1500 C C . ILE A 1 188 ? 24.923 17.490 13.850 1.00 83.94 188 ILE A C 1
ATOM 1502 O O . ILE A 1 188 ? 25.981 18.079 13.686 1.00 83.94 188 ILE A O 1
ATOM 1506 N N . ALA A 1 189 ? 24.528 17.046 15.044 1.00 82.56 189 ALA A N 1
ATOM 1507 C CA . ALA A 1 189 ? 25.267 17.282 16.279 1.00 82.56 189 ALA A CA 1
ATOM 1508 C C . ALA A 1 189 ? 26.700 16.728 16.210 1.00 82.56 189 ALA A C 1
ATOM 1510 O O . ALA A 1 189 ? 27.640 17.419 16.580 1.00 82.56 189 ALA A O 1
ATOM 1511 N N . LYS A 1 190 ? 26.909 15.522 15.659 1.00 83.62 190 LYS A N 1
ATOM 1512 C CA . LYS A 1 190 ? 28.257 14.955 15.446 1.00 83.62 190 LYS A CA 1
ATOM 1513 C C . LYS A 1 190 ? 29.084 15.742 14.429 1.00 83.62 190 LYS A C 1
ATOM 1515 O O . LYS A 1 190 ? 30.306 15.793 14.547 1.00 83.62 190 LYS A O 1
ATOM 1520 N N . VAL A 1 191 ? 28.455 16.293 13.392 1.00 83.31 191 VAL A N 1
ATOM 1521 C CA . VAL A 1 191 ? 29.125 17.128 12.385 1.00 83.31 191 VAL A CA 1
ATOM 1522 C C . VAL A 1 191 ? 29.480 18.487 12.983 1.00 83.31 191 VAL A C 1
ATOM 1524 O O . VAL A 1 191 ? 30.618 18.921 12.833 1.00 83.31 191 VAL A O 1
ATOM 1527 N N . GLU A 1 192 ? 28.560 19.119 13.708 1.00 79.81 192 GLU A N 1
ATOM 1528 C CA . GLU A 1 192 ? 28.790 20.357 14.455 1.00 79.81 192 GLU A CA 1
ATOM 1529 C C . GLU A 1 192 ? 29.884 20.169 15.506 1.00 79.81 192 GLU A C 1
ATOM 1531 O O . GLU A 1 192 ? 30.804 20.976 15.575 1.00 79.81 192 GLU A O 1
ATOM 1536 N N . GLU A 1 193 ? 29.874 19.065 16.253 1.00 77.94 193 GLU A N 1
ATOM 1537 C CA . GLU A 1 193 ? 30.921 18.735 17.218 1.00 77.94 193 GLU A CA 1
ATOM 1538 C C . GLU A 1 193 ? 32.278 18.552 16.526 1.00 77.94 193 GLU A C 1
ATOM 1540 O O . GLU A 1 193 ? 33.261 19.137 16.970 1.00 77.94 193 GLU A O 1
ATOM 1545 N N . LYS A 1 194 ? 32.349 17.826 15.400 1.00 79.62 194 LYS A N 1
ATOM 1546 C CA . LYS A 1 194 ? 33.593 17.665 14.621 1.00 79.62 194 LYS A CA 1
ATOM 1547 C C . LYS A 1 194 ? 34.102 18.969 13.999 1.00 79.62 194 LYS A C 1
ATOM 1549 O O . LYS A 1 194 ? 35.309 19.116 13.827 1.00 79.62 194 LYS A O 1
ATOM 1554 N N . LEU A 1 195 ? 33.207 19.888 13.636 1.00 77.62 195 LEU A N 1
ATOM 1555 C CA . LEU A 1 195 ? 33.560 21.199 13.081 1.00 77.62 195 LEU A CA 1
ATOM 1556 C C . LEU A 1 195 ? 33.982 22.192 14.173 1.00 77.62 195 LEU A C 1
ATOM 1558 O O . LEU A 1 195 ? 34.887 22.992 13.944 1.00 77.62 195 LEU A O 1
ATOM 1562 N N . MET A 1 196 ? 33.360 22.127 15.353 1.00 72.56 196 MET A N 1
ATOM 1563 C CA . MET A 1 196 ? 33.633 23.014 16.489 1.00 72.56 196 MET A CA 1
ATOM 1564 C C . MET A 1 196 ? 34.798 22.529 17.365 1.00 72.56 196 MET A C 1
ATOM 1566 O O . MET A 1 196 ? 35.522 23.348 17.927 1.00 72.56 196 MET A O 1
ATOM 1570 N N . HIS A 1 197 ? 35.027 21.215 17.458 1.00 59.62 197 HIS A N 1
ATOM 1571 C CA . HIS A 1 197 ? 36.069 20.603 18.282 1.00 59.62 197 HIS A CA 1
ATOM 1572 C C . HIS A 1 197 ? 37.086 19.856 17.417 1.00 59.62 197 HIS A C 1
ATOM 1574 O O . HIS A 1 197 ? 37.083 18.630 17.313 1.00 59.62 197 HIS A O 1
ATOM 1580 N N . SER A 1 198 ? 38.071 20.598 16.904 1.00 54.94 198 SER A N 1
ATOM 1581 C CA . SER A 1 198 ? 39.352 20.009 16.493 1.00 54.94 198 SER A CA 1
ATOM 1582 C C . SER A 1 198 ? 40.148 19.418 17.667 1.00 54.94 198 SER A C 1
ATOM 1584 O O . SER A 1 198 ? 41.223 18.878 17.441 1.00 54.94 198 SER A O 1
ATOM 1586 N N . ASN A 1 199 ? 39.644 19.469 18.909 1.00 51.56 199 ASN A N 1
ATOM 1587 C CA . ASN A 1 199 ? 40.158 18.699 20.038 1.00 51.56 199 ASN A CA 1
ATOM 1588 C C . ASN A 1 199 ? 39.067 18.456 21.099 1.00 51.56 199 ASN A C 1
ATOM 1590 O O . ASN A 1 199 ? 38.541 19.410 21.665 1.00 51.56 199 ASN A O 1
ATOM 1594 N N . ARG A 1 200 ? 38.876 17.171 21.438 1.00 47.56 200 ARG A N 1
ATOM 1595 C CA . ARG A 1 200 ? 38.037 16.565 22.501 1.00 47.56 200 ARG A CA 1
ATOM 1596 C C . ARG A 1 200 ? 36.586 16.260 22.114 1.00 47.56 200 ARG A C 1
ATOM 1598 O O . ARG A 1 200 ? 35.755 17.149 22.027 1.00 47.56 200 ARG A O 1
ATOM 1605 N N . CYS A 1 201 ? 36.315 14.962 21.960 1.00 41.94 201 CYS A N 1
ATOM 1606 C CA . CYS A 1 201 ? 34.969 14.398 21.913 1.00 41.94 201 CYS A CA 1
ATOM 1607 C C . CYS A 1 201 ? 34.351 14.413 23.316 1.00 41.94 201 CYS A C 1
ATOM 1609 O O . CYS A 1 201 ? 34.981 13.942 24.268 1.00 41.94 201 CYS A O 1
ATOM 1611 N N . THR A 1 202 ? 33.113 14.875 23.428 1.00 54.88 202 THR A N 1
ATOM 1612 C CA . THR A 1 202 ? 32.262 14.670 24.606 1.00 54.88 202 THR A CA 1
ATOM 1613 C C . THR A 1 202 ? 31.129 13.726 24.230 1.00 54.88 202 THR A C 1
ATOM 1615 O O . THR A 1 202 ? 30.533 13.850 23.168 1.00 54.88 202 THR A O 1
ATOM 1618 N N . ALA A 1 203 ? 30.862 12.730 25.076 1.00 51.69 203 ALA A N 1
ATOM 1619 C CA . ALA A 1 203 ? 29.808 11.757 24.815 1.00 51.69 203 ALA A CA 1
ATOM 1620 C C . ALA A 1 203 ? 28.433 12.456 24.746 1.00 51.69 203 ALA A C 1
ATOM 1622 O O . ALA A 1 203 ? 28.187 13.352 25.556 1.00 51.69 203 ALA A O 1
ATOM 1623 N N . PRO A 1 204 ? 27.541 12.063 23.816 1.00 51.94 204 PRO A N 1
ATOM 1624 C CA . PRO A 1 204 ? 26.198 12.623 23.758 1.00 51.94 204 PRO A CA 1
ATOM 1625 C C . PRO A 1 204 ? 25.445 12.300 25.052 1.00 51.94 204 PRO A C 1
ATOM 1627 O O . PRO A 1 204 ? 25.496 11.165 25.532 1.00 51.94 204 PRO A O 1
ATOM 1630 N N . GLU A 1 205 ? 24.742 13.290 25.604 1.00 49.16 205 GLU A N 1
ATOM 1631 C CA . GLU A 1 205 ? 23.855 13.101 26.751 1.00 49.16 205 GLU A CA 1
ATOM 1632 C C . GLU A 1 205 ? 22.766 12.086 26.378 1.00 49.16 205 GLU A C 1
ATOM 1634 O O . GLU A 1 205 ? 21.908 12.331 25.529 1.00 49.16 205 GLU A O 1
ATOM 1639 N N . SER A 1 206 ? 22.827 10.897 26.978 1.00 46.66 206 SER A N 1
ATOM 1640 C CA . SER A 1 206 ? 21.778 9.898 26.831 1.00 46.66 206 SER A CA 1
ATOM 1641 C C . SER A 1 206 ? 20.569 10.343 27.646 1.00 46.66 206 SER A C 1
ATOM 1643 O O . SER A 1 206 ? 20.619 10.338 28.876 1.00 46.66 206 SER A O 1
ATOM 1645 N N . TYR A 1 207 ? 19.468 10.682 26.979 1.00 43.91 207 TYR A N 1
ATOM 1646 C CA . TYR A 1 207 ? 18.165 10.776 27.630 1.00 43.91 207 TYR A CA 1
ATOM 1647 C C . TYR A 1 207 ? 17.717 9.368 28.035 1.00 43.91 207 TYR A C 1
ATOM 1649 O O . TYR A 1 207 ? 17.025 8.677 27.291 1.00 43.91 207 TYR A O 1
ATOM 1657 N N . THR A 1 208 ? 18.132 8.912 29.213 1.00 44.97 208 THR A N 1
ATOM 1658 C CA . THR A 1 208 ? 17.499 7.774 29.877 1.00 44.97 208 THR A CA 1
ATOM 1659 C C . THR A 1 208 ? 16.257 8.302 30.579 1.00 44.97 208 THR A C 1
ATOM 1661 O O . THR A 1 208 ? 16.313 8.726 31.730 1.00 44.97 208 THR A O 1
ATOM 1664 N N . SER A 1 209 ? 15.132 8.355 29.867 1.00 54.88 209 SER A N 1
ATOM 1665 C CA . SER A 1 209 ? 13.839 8.543 30.519 1.00 54.88 209 SER A CA 1
ATOM 1666 C C . SER A 1 209 ? 13.535 7.271 31.310 1.00 54.88 209 SER A C 1
ATOM 1668 O O . SER A 1 209 ? 13.151 6.261 30.719 1.00 54.88 209 SER A O 1
ATOM 1670 N N . GLU A 1 210 ? 13.756 7.293 32.623 1.00 54.72 210 GLU A N 1
ATOM 1671 C CA . GLU A 1 210 ? 13.256 6.242 33.509 1.00 54.72 210 GLU A CA 1
ATOM 1672 C C . GLU A 1 210 ? 11.737 6.164 33.340 1.00 54.72 210 GLU A C 1
ATOM 1674 O O . GLU A 1 210 ? 11.026 7.166 33.465 1.00 54.72 210 GLU A O 1
ATOM 1679 N N . LEU A 1 211 ? 11.239 4.986 32.965 1.00 60.91 211 LEU A N 1
ATOM 1680 C CA . LEU A 1 211 ? 9.815 4.806 32.738 1.00 60.91 211 LEU A CA 1
ATOM 1681 C C . LEU A 1 211 ? 9.113 4.759 34.104 1.00 60.91 211 LEU A C 1
ATOM 1683 O O . LEU A 1 211 ? 9.436 3.897 34.920 1.00 60.91 211 LEU A O 1
ATOM 1687 N N . PRO A 1 212 ? 8.111 5.617 34.360 1.00 63.38 212 PRO A N 1
ATOM 1688 C CA . PRO A 1 212 ? 7.472 5.754 35.677 1.00 63.38 212 PRO A CA 1
ATOM 1689 C C . PRO A 1 212 ? 6.665 4.526 36.144 1.00 63.38 212 PRO A C 1
ATOM 1691 O O . PRO A 1 212 ? 6.039 4.566 37.198 1.00 63.38 212 PRO A O 1
ATOM 1694 N N . PHE A 1 213 ? 6.650 3.444 35.364 1.00 65.19 213 PHE A N 1
ATOM 1695 C CA . PHE A 1 213 ? 5.950 2.185 35.636 1.00 65.19 213 PHE A CA 1
ATOM 1696 C C . PHE A 1 213 ? 6.897 0.980 35.719 1.00 65.19 213 PHE A C 1
ATOM 1698 O O . PHE A 1 213 ? 6.430 -0.147 35.850 1.00 65.19 213 PHE A O 1
ATOM 1705 N N . GLN A 1 214 ? 8.214 1.187 35.627 1.00 69.06 214 GLN A N 1
ATOM 1706 C CA . GLN A 1 214 ? 9.186 0.097 35.544 1.00 69.06 214 GLN A CA 1
ATOM 1707 C C . GLN A 1 214 ? 9.218 -0.764 36.816 1.00 69.06 214 GLN A C 1
ATOM 1709 O O . GLN A 1 214 ? 9.201 -1.991 36.718 1.00 69.06 214 GLN A O 1
ATOM 1714 N N . ASP A 1 215 ? 9.159 -0.137 37.990 1.00 70.25 215 ASP A N 1
ATOM 1715 C CA . ASP A 1 215 ? 9.132 -0.845 39.275 1.00 70.25 215 ASP A CA 1
ATOM 1716 C C . ASP A 1 215 ? 7.805 -1.594 39.480 1.00 70.25 215 ASP A C 1
ATOM 1718 O O . ASP A 1 215 ? 7.788 -2.765 39.857 1.00 70.25 215 ASP A O 1
ATOM 1722 N N . ASP A 1 216 ? 6.676 -0.952 39.161 1.00 69.38 216 ASP A N 1
ATOM 1723 C CA . ASP A 1 216 ? 5.343 -1.565 39.243 1.00 69.38 216 ASP A CA 1
ATOM 1724 C C . ASP A 1 216 ? 5.194 -2.741 38.260 1.00 69.38 216 ASP A C 1
ATOM 1726 O O . ASP A 1 216 ? 4.543 -3.737 38.581 1.00 69.38 216 ASP A O 1
ATOM 1730 N N . PHE A 1 217 ? 5.818 -2.659 37.081 1.00 67.25 217 PHE A N 1
ATOM 1731 C CA . PHE A 1 217 ? 5.844 -3.742 36.099 1.00 67.25 217 PHE A CA 1
ATOM 1732 C C . PHE A 1 217 ? 6.644 -4.941 36.611 1.00 67.25 217 PHE A C 1
ATOM 1734 O O . PHE A 1 217 ? 6.142 -6.061 36.591 1.00 67.25 217 PHE A O 1
ATOM 1741 N N . GLN A 1 218 ? 7.859 -4.717 37.122 1.00 73.25 218 GLN A N 1
ATOM 1742 C CA . GLN A 1 218 ? 8.704 -5.791 37.657 1.00 73.25 218 GLN A CA 1
ATOM 1743 C C . GLN A 1 218 ? 8.071 -6.480 38.872 1.00 73.25 218 GLN A C 1
ATOM 1745 O O . GLN A 1 218 ? 8.189 -7.696 39.021 1.00 73.25 218 GLN A O 1
ATOM 1750 N N . ASN A 1 219 ? 7.356 -5.721 39.707 1.00 73.50 219 ASN A N 1
ATOM 1751 C CA . ASN A 1 219 ? 6.665 -6.247 40.883 1.00 73.50 219 ASN A CA 1
ATOM 1752 C C . ASN A 1 219 ? 5.427 -7.088 40.535 1.00 73.50 219 ASN A C 1
ATOM 1754 O O . ASN A 1 219 ? 5.145 -8.065 41.227 1.00 73.50 219 ASN A O 1
ATOM 1758 N N . ASN A 1 220 ? 4.684 -6.721 39.485 1.00 69.25 220 ASN A N 1
ATOM 1759 C CA . ASN A 1 220 ? 3.462 -7.428 39.084 1.00 69.25 220 ASN A CA 1
ATOM 1760 C C . ASN A 1 220 ? 3.702 -8.498 38.005 1.00 69.25 220 ASN A C 1
ATOM 1762 O O . ASN A 1 220 ? 2.840 -9.350 37.796 1.00 69.25 220 ASN A O 1
ATOM 1766 N N . TRP A 1 221 ? 4.852 -8.469 37.327 1.00 67.38 221 TRP A N 1
ATOM 1767 C CA . TRP A 1 221 ? 5.199 -9.391 36.247 1.00 67.38 221 TRP A CA 1
ATOM 1768 C C . TRP A 1 221 ? 6.651 -9.884 36.375 1.00 67.38 221 TRP A C 1
ATOM 1770 O O . TRP A 1 221 ? 7.541 -9.424 35.651 1.00 67.38 221 TRP A O 1
ATOM 1780 N N . PRO A 1 222 ? 6.933 -10.827 37.294 1.00 68.38 222 PRO A N 1
ATOM 1781 C CA . PRO A 1 222 ? 8.282 -11.345 37.474 1.00 68.38 222 PRO A CA 1
ATOM 1782 C C . PRO A 1 222 ? 8.754 -12.050 36.198 1.00 68.38 222 PRO A C 1
ATOM 1784 O O . PRO A 1 222 ? 8.055 -12.899 35.637 1.00 68.38 222 PRO A O 1
ATOM 1787 N N . GLN A 1 223 ? 9.957 -11.708 35.734 1.00 66.69 223 GLN A N 1
ATOM 1788 C CA . GLN A 1 223 ? 10.567 -12.380 34.590 1.00 66.69 223 GLN A CA 1
ATOM 1789 C C . GLN A 1 223 ? 10.734 -13.869 34.905 1.00 66.69 223 GLN A C 1
ATOM 1791 O O . GLN A 1 223 ? 11.387 -14.249 35.879 1.00 66.69 223 GLN A O 1
ATOM 1796 N N . ARG A 1 224 ? 10.150 -14.730 34.067 1.00 62.69 224 ARG A N 1
ATOM 1797 C CA . ARG A 1 224 ? 10.497 -16.149 34.075 1.00 62.69 224 ARG A CA 1
ATOM 1798 C C . ARG A 1 224 ? 11.865 -16.277 33.421 1.00 62.69 224 ARG A C 1
ATOM 1800 O O . ARG A 1 224 ? 11.972 -16.187 32.203 1.00 62.69 224 ARG A O 1
ATOM 1807 N N . ASN A 1 225 ? 12.894 -16.494 34.232 1.00 64.06 225 ASN A N 1
ATOM 1808 C CA . ASN A 1 225 ? 14.159 -17.013 33.732 1.00 64.06 225 ASN A CA 1
ATOM 1809 C C . ASN A 1 225 ? 13.896 -18.452 33.295 1.00 64.06 225 ASN A C 1
ATOM 1811 O O . ASN A 1 225 ? 13.878 -19.368 34.114 1.00 64.06 225 ASN A O 1
ATOM 1815 N N . VAL A 1 226 ? 13.581 -18.633 32.016 1.00 65.44 226 VAL A N 1
ATOM 1816 C CA . VAL A 1 226 ? 13.648 -19.952 31.401 1.00 65.44 226 VAL A CA 1
ATOM 1817 C C . VAL A 1 226 ? 15.134 -20.249 31.308 1.00 65.44 226 VAL A C 1
ATOM 1819 O O . VAL A 1 226 ? 15.858 -19.510 30.643 1.00 65.44 226 VAL A O 1
ATOM 1822 N N . ASP A 1 227 ? 15.600 -21.263 32.036 1.00 65.31 227 ASP A N 1
ATOM 1823 C CA . ASP A 1 227 ? 16.949 -21.776 31.835 1.00 65.31 227 ASP A CA 1
ATOM 1824 C C . ASP A 1 227 ? 17.082 -22.081 30.343 1.00 65.31 227 ASP A C 1
ATOM 1826 O O . ASP A 1 227 ? 16.305 -22.884 29.816 1.00 65.31 227 ASP A O 1
ATOM 1830 N N . ASP A 1 228 ? 18.019 -21.411 29.661 1.00 57.56 228 ASP A N 1
ATOM 1831 C CA . ASP A 1 228 ? 18.338 -21.727 28.272 1.00 57.56 228 ASP A CA 1
ATOM 1832 C C . ASP A 1 228 ? 18.440 -23.249 28.171 1.00 57.56 228 ASP A C 1
ATOM 1834 O O . ASP A 1 228 ? 19.157 -23.847 28.990 1.00 57.56 228 ASP A O 1
ATOM 1838 N N . PRO A 1 229 ? 17.727 -23.903 27.230 1.00 54.34 229 PRO A N 1
ATOM 1839 C CA . PRO A 1 229 ? 17.846 -25.336 27.077 1.00 54.34 229 PRO A CA 1
ATOM 1840 C C . PRO A 1 229 ? 19.331 -25.603 26.907 1.00 54.34 229 PRO A C 1
ATOM 1842 O O . PRO A 1 229 ? 19.955 -25.126 25.951 1.00 54.34 229 PRO A O 1
ATOM 1845 N N . LYS A 1 230 ? 19.922 -26.284 27.902 1.00 49.19 230 LYS A N 1
ATOM 1846 C CA . LYS A 1 230 ? 21.315 -26.705 27.845 1.00 49.19 230 LYS A CA 1
ATOM 1847 C C . LYS A 1 230 ? 21.450 -27.323 26.471 1.00 49.19 230 LYS A C 1
ATOM 1849 O O . LYS A 1 230 ? 20.746 -28.286 26.179 1.00 49.19 230 LYS A O 1
ATOM 1854 N N . LYS A 1 231 ? 22.298 -26.737 25.623 1.00 46.84 231 LYS A N 1
ATOM 1855 C CA . LYS A 1 231 ? 22.756 -27.398 24.410 1.00 46.84 231 LYS A CA 1
ATOM 1856 C C . LYS A 1 231 ? 23.396 -28.689 24.898 1.00 46.84 231 LYS A C 1
ATOM 1858 O O . LYS A 1 231 ? 24.579 -28.702 25.240 1.00 46.84 231 LYS A O 1
ATOM 1863 N N . GLU A 1 232 ? 22.604 -29.751 25.025 1.00 38.00 232 GLU A N 1
ATOM 1864 C CA . GLU A 1 232 ? 23.131 -31.092 25.056 1.00 38.00 232 GLU A CA 1
ATOM 1865 C C . GLU A 1 232 ? 24.000 -31.138 23.817 1.00 38.00 232 GLU A C 1
ATOM 1867 O O . GLU A 1 232 ? 23.555 -30.859 22.700 1.00 38.00 232 GLU A O 1
ATOM 1872 N N . LYS A 1 233 ? 25.298 -31.328 24.043 1.00 40.59 233 LYS A N 1
ATOM 1873 C CA . LYS A 1 233 ? 26.204 -31.678 22.971 1.00 40.59 233 LYS A CA 1
ATOM 1874 C C . LYS A 1 233 ? 25.603 -32.945 22.390 1.00 40.59 233 LYS A C 1
ATOM 1876 O O . LYS A 1 233 ? 25.794 -34.012 22.965 1.00 40.59 233 LYS A O 1
ATOM 1881 N N . VAL A 1 234 ? 24.843 -32.802 21.308 1.00 41.41 234 VAL A N 1
ATOM 1882 C CA . VAL A 1 234 ? 24.491 -33.907 20.436 1.00 41.41 234 VAL A CA 1
ATOM 1883 C C . VAL A 1 234 ? 25.845 -34.479 20.056 1.00 41.41 234 VAL A C 1
ATOM 1885 O O . VAL A 1 234 ? 26.629 -33.851 19.339 1.00 41.41 234 VAL A O 1
ATOM 1888 N N . GLY A 1 235 ? 26.193 -35.592 20.705 1.00 37.22 235 GLY A N 1
ATOM 1889 C CA . GLY A 1 235 ? 27.345 -36.383 20.327 1.00 37.22 235 GLY A CA 1
ATOM 1890 C C . GLY A 1 235 ? 27.216 -36.641 18.839 1.00 37.22 235 GLY A C 1
ATOM 1891 O O . GLY A 1 235 ? 26.100 -36.812 18.350 1.00 37.22 235 GLY A O 1
ATOM 1892 N N . LYS A 1 236 ? 28.342 -36.589 18.125 1.00 35.94 236 LYS A N 1
ATOM 1893 C CA . LYS A 1 236 ? 28.422 -37.022 16.732 1.00 35.94 236 LYS A CA 1
ATOM 1894 C C . LYS A 1 236 ? 27.608 -38.309 16.594 1.00 35.94 236 LYS A C 1
ATOM 1896 O O . LYS A 1 236 ? 28.012 -39.338 17.123 1.00 35.94 236 LYS A O 1
ATOM 1901 N N . ALA A 1 237 ? 26.439 -38.211 15.972 1.00 35.75 237 ALA A N 1
ATOM 1902 C CA . ALA A 1 237 ? 25.793 -39.375 15.421 1.00 35.75 237 ALA A CA 1
ATOM 1903 C C . ALA A 1 237 ? 26.670 -39.734 14.229 1.00 35.75 237 ALA A C 1
ATOM 1905 O O . ALA A 1 237 ? 26.774 -38.956 13.277 1.00 35.75 237 ALA A O 1
ATOM 1906 N N . ASP A 1 238 ? 27.393 -40.839 14.362 1.00 37.75 238 ASP A N 1
ATOM 1907 C CA . ASP A 1 238 ? 28.041 -41.486 13.240 1.00 37.75 238 ASP A CA 1
ATOM 1908 C C . ASP A 1 238 ? 26.926 -41.804 12.236 1.00 37.75 238 ASP A C 1
ATOM 1910 O O . ASP A 1 238 ? 26.064 -42.648 12.479 1.00 37.75 238 ASP A O 1
ATOM 1914 N N . PHE A 1 239 ? 26.876 -41.031 11.152 1.00 34.09 239 PHE A N 1
ATOM 1915 C CA . PHE A 1 239 ? 26.120 -41.403 9.968 1.00 34.09 239 PHE A CA 1
ATOM 1916 C C . PHE A 1 239 ? 26.865 -42.595 9.368 1.00 34.09 239 PHE A C 1
ATOM 1918 O O . PHE A 1 239 ? 27.863 -42.422 8.675 1.00 34.09 239 PHE A O 1
ATOM 1925 N N . GLU A 1 240 ? 26.429 -43.805 9.712 1.00 36.44 240 GLU A N 1
ATOM 1926 C CA . GLU A 1 240 ? 26.711 -44.966 8.879 1.00 36.44 240 GLU A CA 1
ATOM 1927 C C . GLU A 1 240 ? 25.937 -44.782 7.570 1.00 36.44 240 GLU A C 1
ATOM 1929 O O . GLU A 1 240 ? 24.713 -44.623 7.566 1.00 36.44 240 GLU A O 1
ATOM 1934 N N . ASP A 1 241 ? 26.689 -44.743 6.472 1.00 41.28 241 ASP A N 1
ATOM 1935 C CA . ASP A 1 241 ? 26.189 -44.733 5.105 1.00 41.28 241 ASP A CA 1
ATOM 1936 C C . ASP A 1 241 ? 25.292 -45.959 4.883 1.00 41.28 241 ASP A C 1
ATOM 1938 O O . ASP A 1 241 ? 25.767 -47.090 4.778 1.00 41.28 241 ASP A O 1
ATOM 1942 N N . VAL A 1 242 ? 23.979 -45.737 4.806 1.00 40.25 242 VAL A N 1
ATOM 1943 C CA . VAL A 1 242 ? 23.043 -46.712 4.241 1.00 40.25 242 VAL A CA 1
ATOM 1944 C C . VAL A 1 242 ? 22.814 -46.321 2.785 1.00 40.25 242 VAL A C 1
ATOM 1946 O O . VAL A 1 242 ? 21.806 -45.711 2.425 1.00 40.25 242 VAL A O 1
ATOM 1949 N N . ASP A 1 243 ? 23.802 -46.649 1.957 1.00 44.84 243 ASP A N 1
ATOM 1950 C CA . ASP A 1 243 ? 23.589 -46.883 0.533 1.00 44.84 243 ASP A CA 1
ATOM 1951 C C . ASP A 1 243 ? 22.716 -48.136 0.404 1.00 44.84 243 ASP A C 1
ATOM 1953 O O . ASP A 1 243 ? 23.183 -49.228 0.701 1.00 44.84 243 ASP A O 1
ATOM 1957 N N . ASP A 1 244 ? 21.446 -47.966 0.028 1.00 39.84 244 ASP A N 1
ATOM 1958 C CA . ASP A 1 244 ? 20.673 -48.939 -0.760 1.00 39.84 244 ASP A CA 1
ATOM 1959 C C . ASP A 1 244 ? 19.277 -48.369 -1.076 1.00 39.84 244 ASP A C 1
ATOM 1961 O O . ASP A 1 244 ? 18.283 -48.632 -0.398 1.00 39.84 244 ASP A O 1
ATOM 1965 N N . PHE A 1 245 ? 19.186 -47.586 -2.154 1.00 37.41 245 PHE A N 1
ATOM 1966 C CA . PHE A 1 245 ? 17.921 -47.350 -2.857 1.00 37.41 245 PHE A CA 1
ATOM 1967 C C . PHE A 1 245 ? 17.980 -48.043 -4.221 1.00 37.41 245 PHE A C 1
ATOM 1969 O O . PHE A 1 245 ? 18.396 -47.464 -5.224 1.00 37.41 245 PHE A O 1
ATOM 1976 N N . ASN A 1 246 ? 17.550 -49.307 -4.237 1.00 36.41 246 ASN A N 1
ATOM 1977 C CA . ASN A 1 246 ? 17.167 -50.015 -5.455 1.00 36.41 246 ASN A CA 1
ATOM 1978 C C . ASN A 1 246 ? 15.827 -49.460 -5.955 1.00 36.41 246 ASN A C 1
ATOM 1980 O O . ASN A 1 246 ? 14.820 -49.537 -5.251 1.00 36.41 246 ASN A O 1
ATOM 1984 N N . PHE A 1 247 ? 15.821 -48.933 -7.178 1.00 41.72 247 PHE A N 1
ATOM 1985 C CA . PHE A 1 247 ? 14.605 -48.742 -7.962 1.00 41.72 247 PHE A CA 1
ATOM 1986 C C . PHE A 1 247 ? 14.464 -49.927 -8.918 1.00 41.72 247 PHE A C 1
ATOM 1988 O O . PHE A 1 247 ? 15.212 -50.016 -9.894 1.00 41.72 247 PHE A O 1
ATOM 1995 N N . ASP A 1 248 ? 13.515 -50.811 -8.610 1.00 39.34 248 ASP A N 1
ATOM 1996 C CA . ASP A 1 248 ? 12.763 -51.545 -9.636 1.00 39.34 248 ASP A CA 1
ATOM 1997 C C . ASP A 1 248 ? 11.673 -50.629 -10.221 1.00 39.34 248 ASP A C 1
ATOM 1999 O O . ASP A 1 248 ? 11.068 -49.849 -9.441 1.00 39.34 248 ASP A O 1
#

Organism: Dendroctonus ponderosae (NCBI:txid77166)

Sequence (248 aa):
AFEDEQDKIIDSVDTVSGLIKHGKFIKIESDGRFKIVGPRSFQVLGFTKAVNVPEYFLQSDGSYLVLPDCEQPEEYLKFFNALIEELAESKAYIIARRVYNADCNPKFSALIPWNEFNLKGFILCQLPYADDVVNIYVEEDVDLAPELNPDEKCFEFLDKINVGSDKCKLQVPLSPTMMVYSNAINIIAKVEEKLMHSNRCTAPESYTSELPFQDDFQNNWPQRNVDDPKKEKVGKADFEDVDDFNFD

pLDDT: mean 74.82, std 16.87, range [34.09, 96.5]

Secondary structure (DSSP, 8-state):
-------PPPPGGG---EEEETTEEEE-S-TTTT-----SEEEEEEEEEGGGS-GGG-EEEEEEEE---TTS-HHHHHHHHHHHHHHHHTTEEEEEEEE-STTSPPEEEEEEEE--TT--EEEEEE---GGG-------TT----------HHHHHHHHHH-TTSTT-S------------HHHHHHHHHHHHHHH-SS------------TTHHHHHHHS---------------------------

Foldseek 3Di:
DPPPPDDDDDDPVPDFDFDQDPNDTDTDPDPPPPQDFDAFDKFWPDKDALVVPDPVQFDDPDKDWAADDPPDDVVVVVVLQVVLVVCVVRNMWTWIWGDHHRRGDIFIWIWHWDDPDPGTTTTTTTGDDPVRDDDDDDDPDDPPDPPDPQDPLNVLLVLCCPCPHPNPPDVPPVPPPPPDPVVVVVVVVVVVCVVVPPDDDDDDDDPPPDDPCPVVCCVRPPDPPPPDPPPPPPPPPPPDDPPDDDDD